Protein AF-A0A1L8CSC0-F1 (afdb_monomer_lite)

Foldseek 3Di:
DDDQPLCPPFDKDDAFPLLVVVLVVLQQDEEIETQGPSPPAWFDDQSHTYFYLFDADLVCCFPPNNDWFSLSVSLLSSQLRSQCSNVVPVTQDDPPRDSPDPDDPDNCCSCCDDSNVSSNVRSVCCVPPVVVSSVVSSVSSVVCVVPDDGPDPGPQDGTNQRSCCVVVVDGDDPDSNVVDDPVRCVVRVVD

Organism: NCBI:txid870242

Radius of gyration: 16.14 Å; chains: 1; bounding box: 43×33×40 Å

Structure (mmCIF, N/CA/C/O backbone):
data_AF-A0A1L8CSC0-F1
#
_entry.id   AF-A0A1L8CSC0-F1
#
loop_
_atom_site.group_PDB
_atom_site.id
_atom_site.type_symbol
_atom_site.label_atom_id
_atom_site.label_alt_id
_atom_site.label_comp_id
_atom_site.label_asym_id
_atom_site.label_entity_id
_atom_site.label_seq_id
_atom_site.pdbx_PDB_ins_code
_atom_site.Cartn_x
_atom_site.Cartn_y
_atom_site.Cartn_z
_atom_site.occupancy
_atom_site.B_iso_or_equiv
_atom_site.auth_seq_id
_atom_site.auth_comp_id
_atom_site.auth_asym_id
_atom_site.auth_atom_id
_atom_site.pdbx_PDB_model_num
ATOM 1 N N . MET A 1 1 ? -16.267 0.098 15.080 1.00 80.19 1 MET A N 1
ATOM 2 C CA . MET A 1 1 ? -15.589 -0.259 13.821 1.00 80.19 1 MET A CA 1
ATOM 3 C C . MET A 1 1 ? -16.346 -1.423 13.233 1.00 80.19 1 MET A C 1
ATOM 5 O O . MET A 1 1 ? -16.471 -2.434 13.917 1.00 80.19 1 MET A O 1
ATOM 9 N N . ASP A 1 2 ? -16.853 -1.267 12.017 1.00 82.38 2 ASP A N 1
ATOM 10 C CA . ASP A 1 2 ? -17.528 -2.355 11.316 1.00 82.38 2 ASP A CA 1
ATOM 11 C C . ASP A 1 2 ? -16.482 -3.246 10.648 1.00 82.38 2 ASP A C 1
ATOM 13 O O . ASP A 1 2 ? -15.589 -2.756 9.954 1.00 82.38 2 ASP A O 1
ATOM 17 N N . ILE A 1 3 ? -16.576 -4.554 10.886 1.00 84.06 3 ILE A N 1
ATOM 18 C CA . ILE A 1 3 ? -15.645 -5.554 10.358 1.00 84.06 3 ILE A CA 1
ATOM 19 C C . ILE A 1 3 ? -16.412 -6.426 9.357 1.00 84.06 3 ILE A C 1
ATOM 21 O O . ILE A 1 3 ? -17.414 -7.035 9.751 1.00 84.06 3 ILE A O 1
ATOM 25 N N . PRO A 1 4 ? -15.967 -6.528 8.090 1.00 82.31 4 PRO A N 1
ATOM 26 C CA . PRO A 1 4 ? -16.569 -7.438 7.118 1.00 82.31 4 PRO A CA 1
ATOM 27 C C . PRO A 1 4 ? -16.578 -8.877 7.633 1.00 82.31 4 PRO A C 1
ATOM 29 O O . PRO A 1 4 ? -15.604 -9.308 8.249 1.00 82.31 4 PRO A O 1
ATOM 32 N N . LYS A 1 5 ? -17.614 -9.665 7.312 1.00 83.31 5 LYS A N 1
ATOM 33 C CA . LYS A 1 5 ? -17.660 -11.086 7.710 1.00 83.31 5 LYS A CA 1
ATOM 34 C C . LYS A 1 5 ? -16.431 -11.872 7.258 1.00 83.31 5 LYS A C 1
ATOM 36 O O . LYS A 1 5 ? -15.907 -12.665 8.030 1.00 83.31 5 LYS A O 1
ATOM 41 N N . ALA A 1 6 ? -15.921 -11.583 6.059 1.00 80.56 6 ALA A N 1
ATOM 42 C CA . ALA A 1 6 ? -14.703 -12.194 5.524 1.00 80.56 6 ALA A CA 1
ATOM 43 C C . ALA A 1 6 ? -13.441 -11.934 6.376 1.00 80.56 6 ALA A C 1
ATOM 45 O O . ALA A 1 6 ? -12.452 -12.639 6.218 1.00 80.56 6 ALA A O 1
ATOM 46 N N . MET A 1 7 ? -13.466 -10.940 7.272 1.00 85.06 7 MET A N 1
ATOM 47 C CA . MET A 1 7 ? -12.357 -10.615 8.172 1.00 85.06 7 MET A CA 1
ATOM 48 C C . MET A 1 7 ? -12.603 -11.006 9.633 1.00 85.06 7 MET A C 1
ATOM 50 O O . MET A 1 7 ? -11.769 -10.729 10.496 1.00 85.06 7 MET A O 1
ATOM 54 N N . GLN A 1 8 ? -13.739 -11.629 9.949 1.00 87.75 8 GLN A N 1
ATOM 55 C CA . GLN A 1 8 ? -14.023 -12.049 11.317 1.00 87.75 8 GLN A CA 1
ATOM 56 C C . GLN A 1 8 ? -13.085 -13.181 11.747 1.00 87.75 8 GLN A C 1
ATOM 58 O O . GLN A 1 8 ? -12.866 -14.145 11.018 1.00 87.75 8 GLN A O 1
ATOM 63 N N . GLY A 1 9 ? -12.532 -13.061 12.957 1.00 87.88 9 GLY A N 1
ATOM 64 C CA . GLY A 1 9 ? -11.609 -14.052 13.514 1.00 87.88 9 GLY A CA 1
ATOM 65 C C . GLY A 1 9 ? -10.211 -14.047 12.888 1.00 87.88 9 GLY A C 1
ATOM 66 O O . GLY A 1 9 ? -9.441 -14.970 13.159 1.00 87.88 9 GLY A O 1
ATOM 67 N N . LEU A 1 10 ? -9.883 -13.048 12.060 1.00 91.19 10 LEU A N 1
ATOM 68 C CA . LEU A 1 10 ? -8.507 -12.791 11.641 1.00 91.19 10 LEU A CA 1
ATOM 69 C C . LEU A 1 10 ? -7.718 -12.123 12.770 1.00 91.19 10 LEU A C 1
ATOM 71 O O . LEU A 1 10 ? -8.279 -11.433 13.626 1.00 91.19 10 LEU A O 1
ATOM 75 N N . ASN A 1 11 ? -6.404 -12.305 12.750 1.00 91.94 11 ASN A N 1
ATOM 76 C CA . ASN A 1 11 ? -5.515 -11.671 13.712 1.00 91.94 11 ASN A CA 1
ATOM 77 C C . ASN A 1 11 ? -5.301 -10.180 13.384 1.00 91.94 11 ASN A C 1
ATOM 79 O O . ASN A 1 11 ? -4.602 -9.809 12.436 1.00 91.94 11 ASN A O 1
ATOM 83 N N . PHE A 1 12 ? -5.935 -9.322 14.184 1.00 93.94 12 PHE A N 1
ATOM 84 C CA . PHE A 1 12 ? -5.849 -7.871 14.063 1.00 93.94 12 PHE A CA 1
ATOM 85 C C . PHE A 1 12 ? -4.785 -7.285 14.975 1.00 93.94 12 PHE A C 1
ATOM 87 O O . PHE A 1 12 ? -4.737 -7.536 16.178 1.00 93.94 12 PHE A O 1
ATOM 94 N N . VAL A 1 13 ? -3.983 -6.414 14.383 1.00 94.38 13 VAL A N 1
ATOM 95 C CA . VAL A 1 13 ? -2.826 -5.789 14.997 1.00 94.38 13 VAL A CA 1
ATOM 96 C C . VAL A 1 13 ? -3.011 -4.283 14.963 1.00 94.38 13 VAL A C 1
ATOM 98 O O . VAL A 1 13 ? -3.482 -3.696 13.983 1.00 94.38 13 VAL A O 1
ATOM 101 N N . LYS A 1 14 ? -2.643 -3.633 16.064 1.00 95.44 14 LYS A N 1
ATOM 102 C CA . LYS A 1 14 ? -2.693 -2.180 16.149 1.00 95.44 14 LYS A CA 1
ATOM 103 C C . LYS A 1 14 ? -1.589 -1.582 15.262 1.00 95.44 14 LYS A C 1
ATOM 105 O O . LYS A 1 14 ? -0.423 -1.897 15.495 1.00 95.44 14 LYS A O 1
ATOM 110 N N . PRO A 1 15 ? -1.919 -0.703 14.300 1.00 96.69 15 PRO A N 1
ATOM 111 C CA . PRO A 1 15 ? -0.907 -0.046 13.484 1.00 96.69 15 PRO A CA 1
ATOM 112 C C . PRO A 1 15 ? -0.133 1.008 14.293 1.00 96.69 15 PRO A C 1
ATOM 114 O O . PRO A 1 15 ? -0.619 1.483 15.332 1.00 96.69 15 PRO A O 1
ATOM 117 N N . PRO A 1 16 ? 1.035 1.451 13.796 1.00 97.75 16 PRO A N 1
ATOM 118 C CA . PRO A 1 16 ? 1.735 2.591 14.367 1.00 97.75 16 PRO A CA 1
ATOM 119 C C . PRO A 1 16 ? 0.870 3.855 14.367 1.00 97.75 16 PRO A C 1
ATOM 121 O O . PRO A 1 16 ? 0.013 4.058 13.499 1.00 97.75 16 PRO A O 1
ATOM 124 N N . ARG A 1 17 ? 1.107 4.744 15.336 1.00 97.56 17 ARG A N 1
ATOM 125 C CA . ARG A 1 17 ? 0.305 5.965 15.503 1.00 97.56 17 ARG A CA 1
ATOM 126 C C . ARG A 1 17 ? 0.351 6.855 14.260 1.00 97.56 17 ARG A C 1
ATOM 128 O O . ARG A 1 17 ? -0.664 7.439 13.899 1.00 97.56 17 ARG A O 1
ATOM 135 N N . GLU A 1 18 ? 1.495 6.926 13.591 1.00 98.25 18 GLU A N 1
ATOM 136 C CA . GLU A 1 18 ? 1.692 7.731 12.387 1.00 98.25 18 GLU A CA 1
ATOM 137 C C . GL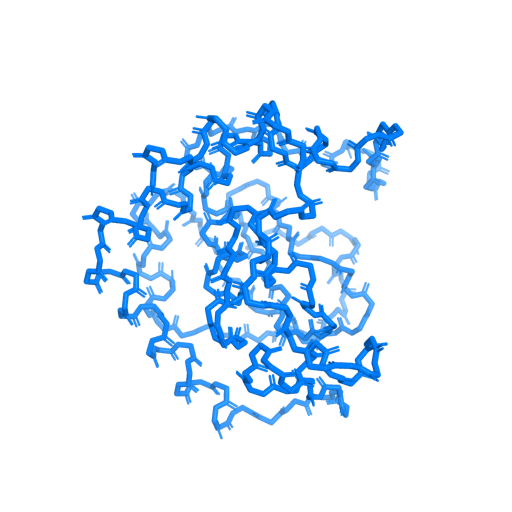U A 1 18 ? 0.738 7.338 11.257 1.00 98.25 18 GLU A C 1
ATOM 139 O O . GLU A 1 18 ? 0.253 8.218 10.549 1.00 98.25 18 GLU A O 1
ATOM 144 N N . PHE A 1 19 ? 0.419 6.048 11.119 1.00 98.56 19 PHE A N 1
ATOM 145 C CA . PHE A 1 19 ? -0.543 5.561 10.129 1.00 98.56 19 PHE A CA 1
ATOM 146 C C . PHE A 1 19 ? -1.950 6.052 10.459 1.00 98.56 19 PHE A C 1
ATOM 148 O O . PHE A 1 19 ? -2.644 6.578 9.593 1.00 98.56 19 PHE A O 1
ATOM 155 N N . VAL A 1 20 ? -2.356 5.942 11.727 1.00 98.25 20 VAL A N 1
ATOM 156 C CA . VAL A 1 20 ? -3.671 6.406 12.194 1.00 98.25 20 VAL A CA 1
ATOM 157 C C . VAL A 1 20 ? -3.813 7.917 12.008 1.00 98.25 20 VAL A C 1
ATOM 159 O O . VAL A 1 20 ? -4.809 8.383 11.454 1.00 98.25 20 VAL A O 1
ATOM 162 N N . ASP A 1 21 ? -2.814 8.684 12.444 1.00 98.12 21 ASP A N 1
ATOM 163 C CA . ASP A 1 21 ? -2.822 10.145 12.357 1.00 98.12 21 ASP A CA 1
ATOM 164 C C . ASP A 1 21 ? -2.796 10.609 10.889 1.00 98.12 21 ASP A C 1
ATOM 166 O O . ASP A 1 21 ? -3.507 11.548 10.527 1.00 98.12 21 ASP A O 1
ATOM 170 N N . PHE A 1 22 ? -2.046 9.920 10.016 1.00 98.56 22 PHE A N 1
ATOM 171 C CA . PHE A 1 22 ? -2.069 10.181 8.577 1.00 98.56 22 PHE A CA 1
ATOM 172 C C . PHE A 1 22 ? -3.459 9.920 7.991 1.00 98.56 22 PHE A C 1
ATOM 174 O O . PHE A 1 22 ? -4.014 10.811 7.350 1.00 98.56 22 PHE A O 1
ATOM 181 N N . ALA A 1 23 ? -4.029 8.735 8.225 1.00 98.00 23 ALA A N 1
ATOM 182 C CA . ALA A 1 23 ? -5.274 8.284 7.602 1.00 98.00 23 ALA A CA 1
ATOM 183 C C . ALA A 1 23 ? -6.467 9.187 7.949 1.00 98.00 23 ALA A C 1
ATOM 185 O O . ALA A 1 23 ? -7.278 9.518 7.081 1.00 98.00 23 ALA A O 1
ATOM 186 N N . LYS A 1 24 ? -6.532 9.663 9.199 1.00 97.81 24 LYS A N 1
ATOM 187 C CA . LYS A 1 24 ? -7.586 10.575 9.668 1.00 97.81 24 LYS A CA 1
ATOM 188 C C . LYS A 1 24 ? -7.661 11.875 8.870 1.00 97.81 24 LYS A C 1
ATOM 190 O O . LYS A 1 24 ? -8.756 12.391 8.663 1.00 97.81 24 LYS A O 1
ATOM 195 N N . ARG A 1 25 ? -6.529 12.388 8.365 1.00 97.50 25 ARG A N 1
ATOM 196 C CA . ARG A 1 25 ? -6.504 13.591 7.504 1.00 97.50 25 ARG A CA 1
ATOM 197 C C . ARG A 1 25 ? -7.250 13.393 6.181 1.00 97.50 25 ARG A C 1
ATOM 199 O O . ARG A 1 25 ? -7.637 14.374 5.556 1.00 97.50 25 ARG A O 1
ATOM 206 N N . TYR A 1 26 ? -7.457 12.141 5.775 1.00 97.25 26 TYR A N 1
ATOM 207 C CA . TYR A 1 26 ? -8.099 11.750 4.521 1.00 97.25 26 TYR A CA 1
ATOM 208 C C . TYR A 1 26 ? -9.471 11.092 4.731 1.00 97.25 26 TYR A C 1
ATOM 210 O O . TYR A 1 26 ? -10.015 10.504 3.802 1.00 97.25 26 TYR A O 1
ATOM 218 N N . GLY A 1 27 ? -10.050 11.204 5.932 1.00 95.94 27 GLY A N 1
ATOM 219 C CA . GLY A 1 27 ? -11.405 10.721 6.223 1.00 95.94 27 GLY A CA 1
ATOM 220 C C . GLY A 1 27 ? -11.505 9.234 6.568 1.00 95.94 27 GLY A C 1
ATOM 221 O O . GLY A 1 27 ? -12.611 8.710 6.649 1.00 95.94 27 GLY A O 1
ATOM 222 N N . VAL A 1 28 ? -10.380 8.552 6.793 1.00 96.38 28 VAL A N 1
ATOM 223 C CA . VAL A 1 28 ? -10.375 7.171 7.294 1.00 96.38 28 VAL A CA 1
ATOM 224 C C . VAL A 1 28 ? -10.713 7.178 8.787 1.00 96.38 28 VAL A C 1
ATOM 226 O O . VAL A 1 28 ? -10.097 7.904 9.569 1.00 96.38 28 VAL A O 1
ATOM 229 N N . GLU A 1 29 ? -11.669 6.345 9.189 1.00 95.44 29 GLU A N 1
ATOM 230 C CA . GLU A 1 29 ? -12.137 6.230 10.573 1.00 95.44 29 GLU A CA 1
ATOM 231 C C . GLU A 1 29 ? -11.248 5.305 11.402 1.00 95.44 29 GLU A C 1
ATOM 233 O O . GLU A 1 29 ? -10.817 5.672 12.498 1.00 95.44 29 GLU A O 1
ATOM 238 N N . ASN A 1 30 ? -10.951 4.114 10.874 1.00 95.69 30 ASN A N 1
ATOM 239 C CA . ASN A 1 30 ? -10.121 3.118 11.543 1.00 95.69 30 ASN A CA 1
ATOM 240 C C . ASN A 1 30 ? -9.089 2.529 10.581 1.00 95.69 30 ASN A C 1
ATOM 242 O O . ASN A 1 30 ? -9.376 2.276 9.411 1.00 95.69 30 ASN A O 1
ATOM 246 N N . VAL A 1 31 ? -7.894 2.287 11.116 1.00 97.50 31 VAL A N 1
ATOM 247 C CA . VAL A 1 31 ? -6.798 1.588 10.443 1.00 97.50 31 VAL A CA 1
ATOM 248 C C . VAL A 1 31 ? -6.468 0.366 11.282 1.00 97.50 31 VAL A C 1
ATOM 250 O O . VAL A 1 31 ? -6.242 0.492 12.488 1.00 97.50 31 VAL A O 1
ATOM 253 N N . VAL A 1 32 ? -6.428 -0.800 10.651 1.00 96.12 32 VAL A N 1
ATOM 254 C CA . VAL A 1 32 ? -6.081 -2.065 11.302 1.00 96.12 32 VAL A CA 1
ATOM 255 C C . VAL A 1 32 ? -5.028 -2.769 10.464 1.00 96.12 32 VAL A C 1
ATOM 257 O O . VAL A 1 32 ? -5.165 -2.852 9.247 1.00 96.12 32 VAL A O 1
ATOM 260 N N . PHE A 1 33 ? -3.970 -3.266 11.097 1.00 95.88 33 PHE A N 1
ATOM 261 C CA . PHE A 1 33 ? -3.049 -4.193 10.446 1.00 95.88 33 PHE A CA 1
ATOM 262 C C . PHE A 1 33 ? -3.567 -5.620 10.616 1.00 95.88 33 PHE A C 1
ATOM 264 O O . PHE A 1 33 ? -4.150 -5.954 11.644 1.00 95.88 33 PHE A O 1
ATOM 271 N N . VAL A 1 34 ? -3.385 -6.453 9.598 1.00 93.88 34 VAL A N 1
ATOM 272 C CA . VAL A 1 34 ? -3.857 -7.839 9.578 1.00 93.88 34 VAL A CA 1
ATOM 273 C C . VAL A 1 34 ? -2.668 -8.749 9.299 1.00 93.88 34 VAL A C 1
ATOM 275 O O . VA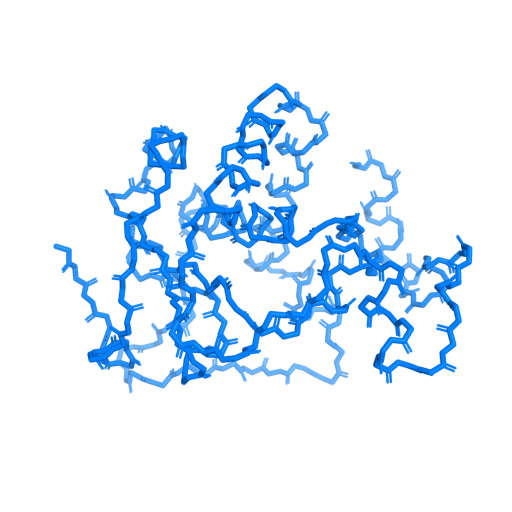L A 1 34 ? -2.099 -8.707 8.205 1.00 93.88 34 VAL A O 1
ATOM 278 N N . ASP A 1 35 ? -2.297 -9.545 10.298 1.00 91.94 35 ASP A N 1
ATOM 279 C CA . ASP A 1 35 ? -1.265 -10.584 10.213 1.00 91.94 35 ASP A CA 1
ATOM 280 C C . ASP A 1 35 ? -1.954 -11.949 10.208 1.00 91.94 35 ASP A C 1
ATOM 282 O O . ASP A 1 35 ? -2.091 -12.602 11.241 1.00 91.94 35 ASP A O 1
ATOM 286 N N . ASP A 1 36 ? -2.485 -12.324 9.046 1.00 89.06 36 ASP A N 1
ATOM 287 C CA . ASP A 1 36 ? -3.196 -13.584 8.858 1.00 89.06 36 ASP A CA 1
ATOM 288 C C . ASP A 1 36 ? -3.099 -14.028 7.395 1.00 89.06 36 ASP A C 1
ATOM 290 O O . ASP A 1 36 ? -3.408 -13.253 6.487 1.00 89.06 36 ASP A O 1
ATOM 294 N N . GLU A 1 37 ? -2.693 -15.272 7.149 1.00 83.75 37 GLU A N 1
ATOM 295 C CA . GLU A 1 37 ? -2.547 -15.818 5.792 1.00 83.75 37 GLU A CA 1
ATOM 296 C C . GLU A 1 37 ? -3.882 -15.928 5.049 1.00 83.75 37 GLU A C 1
ATOM 298 O O . GLU A 1 37 ? -3.917 -15.809 3.824 1.00 83.75 37 GLU A O 1
ATOM 303 N N . ARG A 1 38 ? -4.994 -16.081 5.785 1.00 84.62 38 ARG A N 1
ATOM 304 C CA . ARG A 1 38 ? -6.351 -16.110 5.214 1.00 84.62 38 ARG A CA 1
ATOM 305 C C . ARG A 1 38 ? -6.761 -14.752 4.643 1.00 84.62 38 ARG A C 1
ATOM 307 O O . ARG A 1 38 ? -7.694 -14.673 3.848 1.00 84.62 38 ARG A O 1
ATOM 314 N N . CYS A 1 39 ? -6.085 -13.676 5.046 1.00 84.25 39 CYS A N 1
ATOM 315 C CA . CYS A 1 39 ? -6.251 -12.366 4.440 1.00 84.25 39 CYS A CA 1
ATOM 316 C C . CYS A 1 39 ? -5.460 -12.337 3.132 1.00 84.25 39 CYS A C 1
ATOM 318 O O . CYS A 1 39 ? -4.237 -12.270 3.157 1.00 84.25 39 CYS A O 1
ATOM 320 N N . GLU A 1 40 ? -6.113 -12.380 1.973 1.00 79.75 40 GLU A N 1
ATOM 321 C CA . GLU A 1 40 ? -5.390 -12.393 0.692 1.00 79.75 40 GLU A CA 1
ATOM 322 C C . GLU A 1 40 ? -4.711 -11.047 0.392 1.00 79.75 40 GLU A C 1
ATOM 324 O O . GLU A 1 40 ? -3.561 -11.015 -0.056 1.00 79.75 40 GLU A O 1
ATOM 329 N N . ARG A 1 41 ? -5.380 -9.934 0.715 1.00 85.19 41 ARG A N 1
ATOM 330 C CA . ARG A 1 41 ? -4.961 -8.563 0.383 1.00 85.19 41 ARG A CA 1
ATOM 331 C C . ARG A 1 41 ? -5.491 -7.538 1.381 1.00 85.19 41 ARG A C 1
ATOM 333 O O . ARG A 1 41 ? -6.439 -7.810 2.113 1.00 85.19 41 ARG A O 1
ATOM 340 N N . SER A 1 42 ? -4.898 -6.346 1.361 1.00 90.25 42 SER A N 1
ATOM 341 C CA . SER A 1 42 ? -5.480 -5.178 2.025 1.00 90.25 42 SER A CA 1
ATOM 342 C C . SER A 1 42 ? -6.852 -4.855 1.440 1.00 90.25 42 SER A C 1
ATOM 344 O O . SER A 1 42 ? -7.107 -5.128 0.266 1.00 90.25 42 SER A O 1
ATOM 346 N N . LEU A 1 43 ? -7.733 -4.302 2.266 1.00 88.44 43 LEU A N 1
ATOM 347 C CA . LEU A 1 43 ? -9.068 -3.922 1.835 1.00 88.44 43 LEU A CA 1
ATOM 348 C C . LEU A 1 43 ? -9.608 -2.734 2.613 1.00 88.44 43 LEU A C 1
ATOM 350 O O . LEU A 1 43 ? -9.273 -2.507 3.779 1.00 88.44 43 LEU A O 1
ATOM 354 N N . ARG A 1 44 ? -10.548 -2.046 1.981 1.00 87.75 44 ARG A N 1
ATOM 355 C CA . ARG A 1 44 ? -11.389 -1.028 2.593 1.00 87.75 44 ARG A CA 1
ATOM 356 C C . ARG A 1 44 ? -12.818 -1.536 2.769 1.00 87.75 44 ARG A C 1
ATOM 358 O O . ARG A 1 44 ? -13.401 -2.116 1.853 1.00 87.75 44 ARG A O 1
ATOM 365 N N . PHE A 1 45 ? -13.421 -1.218 3.910 1.00 86.19 45 PHE A N 1
ATOM 366 C CA . PHE A 1 45 ? -14.851 -1.374 4.159 1.00 86.19 45 PHE A CA 1
ATOM 367 C C . PHE A 1 45 ? -15.422 -0.103 4.787 1.00 86.19 45 PHE A C 1
ATOM 369 O O . PHE A 1 45 ? -15.028 0.292 5.888 1.00 86.19 45 PHE A O 1
ATOM 376 N N . ASN A 1 46 ? -16.346 0.554 4.082 1.00 85.75 46 ASN A N 1
ATOM 377 C CA . ASN A 1 46 ? -16.773 1.922 4.389 1.00 85.75 46 ASN A CA 1
ATOM 378 C C . ASN A 1 46 ? -15.545 2.853 4.491 1.00 85.75 46 ASN A C 1
ATOM 380 O O . ASN A 1 46 ? -14.709 2.867 3.588 1.00 85.75 46 ASN A O 1
ATOM 384 N N . ASN A 1 47 ? -15.405 3.586 5.597 1.00 91.06 47 ASN A N 1
ATOM 385 C CA . ASN A 1 47 ? -14.242 4.430 5.886 1.00 91.06 47 ASN A CA 1
ATOM 386 C C . ASN A 1 47 ? -13.175 3.714 6.734 1.00 91.06 47 ASN A C 1
ATOM 388 O O . ASN A 1 47 ? -12.299 4.363 7.302 1.00 91.06 47 ASN A O 1
ATOM 392 N N . ASN A 1 48 ? -13.246 2.389 6.866 1.00 92.19 48 ASN A N 1
ATOM 393 C CA . ASN A 1 48 ? -12.269 1.586 7.598 1.00 92.19 48 ASN A CA 1
ATOM 394 C C . ASN A 1 48 ? -11.331 0.901 6.609 1.00 92.19 48 ASN A C 1
ATOM 396 O O . ASN A 1 48 ? -11.779 0.415 5.569 1.00 92.19 48 ASN A O 1
ATOM 400 N N . ILE A 1 49 ? -10.045 0.834 6.941 1.00 94.50 49 ILE A N 1
ATOM 401 C CA . ILE A 1 49 ? -9.042 0.150 6.123 1.00 94.50 49 ILE A CA 1
ATOM 402 C C . ILE A 1 49 ? -8.331 -0.928 6.935 1.00 94.50 49 ILE A C 1
ATOM 404 O O . ILE A 1 49 ? -7.992 -0.741 8.107 1.00 94.50 49 ILE A O 1
ATOM 408 N N . PHE A 1 50 ? -8.086 -2.053 6.279 1.00 94.62 50 PHE A N 1
ATOM 409 C CA . PHE A 1 50 ? -7.447 -3.234 6.830 1.00 94.62 50 PHE A CA 1
ATOM 410 C C . PHE A 1 50 ? -6.241 -3.561 5.957 1.00 94.62 50 PHE A C 1
ATOM 412 O O . PHE A 1 50 ? -6.386 -3.860 4.773 1.00 94.62 50 PHE A O 1
ATOM 419 N N . ILE A 1 51 ? -5.042 -3.454 6.518 1.00 95.44 51 ILE A N 1
ATOM 420 C CA . ILE A 1 51 ? -3.790 -3.540 5.770 1.00 95.44 51 ILE A CA 1
ATOM 421 C C . ILE A 1 51 ? -3.120 -4.871 6.066 1.00 95.44 51 ILE A C 1
ATOM 423 O O . ILE A 1 51 ? -2.744 -5.137 7.206 1.00 95.44 51 ILE A O 1
ATOM 427 N N . LYS A 1 52 ? -2.944 -5.701 5.038 1.00 91.81 52 LYS A N 1
ATOM 428 C CA . LYS A 1 52 ? -2.211 -6.961 5.167 1.00 91.81 52 LYS A CA 1
ATOM 429 C C . LYS A 1 52 ? -0.720 -6.682 5.361 1.00 91.81 52 LYS A C 1
ATOM 431 O O . LYS A 1 52 ? -0.097 -6.059 4.493 1.00 91.81 52 LYS A O 1
ATOM 436 N N . ILE A 1 53 ? -0.158 -7.200 6.452 1.00 91.75 53 ILE A N 1
ATOM 437 C CA . ILE A 1 53 ? 1.256 -7.017 6.826 1.00 91.75 53 ILE A CA 1
ATOM 438 C C . ILE A 1 53 ? 2.112 -8.278 6.668 1.00 91.75 53 ILE A C 1
ATOM 440 O O . ILE A 1 53 ? 3.222 -8.335 7.178 1.00 91.75 53 ILE A O 1
ATOM 444 N N . THR A 1 54 ? 1.620 -9.269 5.926 1.00 87.38 54 THR A N 1
ATOM 445 C CA . THR A 1 54 ? 2.335 -10.513 5.602 1.00 87.38 54 THR A CA 1
ATOM 446 C C . THR A 1 54 ? 2.197 -10.886 4.124 1.00 87.38 54 THR A C 1
ATOM 448 O O . THR A 1 54 ? 1.523 -10.194 3.346 1.00 87.38 54 THR A O 1
ATOM 451 N N . GLY A 1 55 ? 2.835 -11.991 3.726 1.00 80.31 55 GLY A N 1
ATOM 452 C CA . GLY A 1 55 ? 2.736 -12.580 2.389 1.00 80.31 55 GLY A CA 1
ATOM 453 C C . GLY A 1 55 ? 3.740 -12.029 1.374 1.00 80.31 55 GLY A C 1
ATOM 454 O O . GLY A 1 55 ? 4.434 -11.047 1.628 1.00 80.31 55 GLY A O 1
ATOM 455 N N . HIS A 1 56 ? 3.829 -12.704 0.227 1.00 77.44 56 HIS A N 1
ATOM 456 C CA . HIS A 1 56 ? 4.733 -12.338 -0.865 1.00 77.44 56 HIS A CA 1
ATOM 457 C C . HIS A 1 56 ? 4.429 -10.940 -1.411 1.00 77.44 56 HIS A C 1
ATOM 459 O O . HIS A 1 56 ? 3.286 -10.463 -1.363 1.00 77.44 56 HIS A O 1
ATOM 465 N N . TRP A 1 57 ? 5.464 -10.268 -1.911 1.00 86.31 57 TRP A N 1
ATOM 466 C CA . TRP A 1 57 ? 5.344 -8.882 -2.365 1.00 86.31 57 TRP A CA 1
ATOM 467 C C . TRP A 1 57 ? 6.174 -8.539 -3.604 1.00 86.31 57 TRP A C 1
ATOM 469 O O . TRP A 1 57 ? 6.297 -7.366 -3.949 1.00 86.31 57 TRP A O 1
ATOM 479 N N . ASP A 1 58 ? 6.672 -9.537 -4.322 1.00 84.25 58 ASP A N 1
ATOM 480 C CA . ASP A 1 58 ? 7.408 -9.386 -5.581 1.00 84.25 58 ASP A CA 1
ATOM 481 C C . ASP A 1 58 ? 6.722 -8.480 -6.609 1.00 84.25 58 ASP A C 1
ATOM 483 O O . ASP A 1 58 ? 7.376 -7.649 -7.239 1.00 84.25 58 ASP A O 1
ATOM 487 N N . VAL A 1 59 ? 5.396 -8.553 -6.726 1.00 83.69 59 VAL A N 1
ATOM 488 C CA . VAL A 1 59 ? 4.629 -7.694 -7.646 1.00 83.69 59 VAL A CA 1
ATOM 489 C C . VAL A 1 59 ? 4.769 -6.195 -7.343 1.00 83.69 59 VAL A C 1
ATOM 491 O O . VAL A 1 59 ? 4.646 -5.368 -8.243 1.00 83.69 59 VAL A O 1
ATOM 494 N N . TYR A 1 60 ? 5.083 -5.823 -6.097 1.00 90.06 60 TYR A N 1
ATOM 495 C CA . TYR A 1 60 ? 5.301 -4.430 -5.693 1.00 90.06 60 TYR A CA 1
ATOM 496 C C . TYR A 1 60 ? 6.698 -3.922 -6.072 1.00 90.06 60 TYR A C 1
ATOM 498 O O . TYR A 1 60 ? 6.938 -2.714 -6.039 1.00 90.06 60 TYR A O 1
ATOM 506 N N . ILE A 1 61 ? 7.621 -4.813 -6.442 1.00 90.75 61 ILE A N 1
ATOM 507 C CA . ILE A 1 61 ? 8.965 -4.451 -6.910 1.00 90.75 61 ILE A CA 1
ATOM 508 C C . ILE A 1 61 ? 8.899 -3.873 -8.328 1.00 90.75 61 ILE A C 1
ATOM 510 O O . ILE A 1 61 ? 9.726 -3.038 -8.696 1.00 90.75 61 ILE A O 1
ATOM 514 N N . LEU A 1 62 ? 7.905 -4.284 -9.117 1.00 88.38 62 LEU A N 1
ATOM 515 C CA . LEU A 1 62 ? 7.743 -3.880 -10.509 1.00 88.38 62 LEU A CA 1
ATOM 516 C C . LEU A 1 62 ? 7.312 -2.414 -10.650 1.00 88.38 62 LEU A C 1
ATOM 518 O O . LEU A 1 62 ? 6.720 -1.807 -9.754 1.00 88.38 62 LEU A O 1
ATOM 522 N N . PHE A 1 63 ? 7.599 -1.832 -11.814 1.00 87.94 63 PHE A N 1
ATOM 523 C CA . PHE A 1 63 ? 7.077 -0.519 -12.186 1.00 87.94 63 PHE A CA 1
ATOM 524 C C . PHE A 1 63 ? 5.537 -0.565 -12.311 1.00 87.94 63 PHE A C 1
ATOM 526 O O . PHE A 1 63 ? 5.007 -1.570 -12.773 1.00 87.94 63 PHE A O 1
ATOM 533 N N . PRO A 1 64 ? 4.787 0.490 -11.926 1.00 90.25 64 PRO A N 1
ATOM 534 C CA . PRO A 1 64 ? 5.221 1.776 -11.365 1.00 90.25 64 PRO A CA 1
ATOM 535 C C . PRO A 1 64 ? 5.438 1.782 -9.844 1.00 90.25 64 PRO A C 1
ATOM 537 O O . PRO A 1 64 ? 5.902 2.790 -9.314 1.00 90.25 64 PRO A O 1
ATOM 540 N N . ILE A 1 65 ? 5.130 0.689 -9.139 1.00 92.31 65 ILE A N 1
ATOM 541 C CA . ILE A 1 65 ? 5.161 0.639 -7.670 1.00 92.31 65 ILE A CA 1
ATOM 542 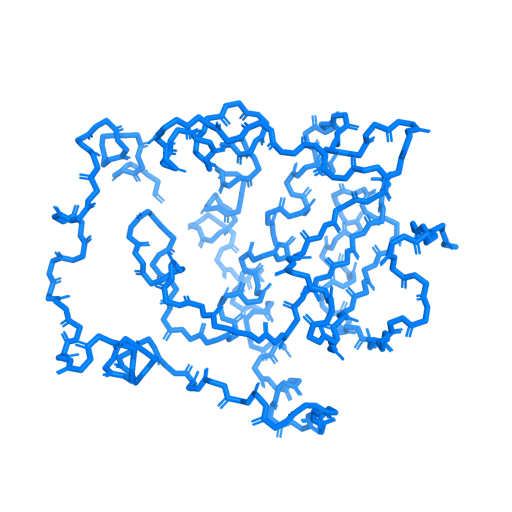C C . ILE A 1 65 ? 6.595 0.757 -7.141 1.00 92.31 65 ILE A C 1
ATOM 544 O O . ILE A 1 65 ? 6.867 1.626 -6.315 1.00 92.31 65 ILE A O 1
ATOM 548 N N . GLN A 1 66 ? 7.525 -0.060 -7.637 1.00 91.94 66 GLN A N 1
ATOM 549 C CA . GLN A 1 66 ? 8.961 0.003 -7.332 1.00 91.94 66 GLN A CA 1
ATOM 550 C C . GLN A 1 66 ? 9.286 0.124 -5.833 1.00 91.94 66 GLN A C 1
ATOM 552 O O . GLN A 1 66 ? 10.092 0.972 -5.424 1.00 91.94 66 GLN A O 1
ATOM 557 N N . ALA A 1 67 ? 8.629 -0.680 -5.001 1.00 93.75 67 ALA A N 1
ATOM 558 C CA . ALA A 1 67 ? 8.960 -0.798 -3.588 1.00 93.75 67 ALA A CA 1
ATOM 559 C C . ALA A 1 67 ? 10.352 -1.428 -3.429 1.00 93.75 67 ALA A C 1
ATOM 561 O O . ALA A 1 67 ? 10.710 -2.368 -4.140 1.00 93.75 67 ALA A O 1
ATOM 562 N N . LYS A 1 68 ? 11.156 -0.889 -2.512 1.00 93.06 68 LYS A N 1
ATOM 563 C CA . LYS A 1 68 ? 12.522 -1.354 -2.232 1.00 93.06 68 LYS A CA 1
ATOM 564 C C . LYS A 1 68 ? 12.617 -2.180 -0.961 1.00 93.06 68 LYS A C 1
ATOM 566 O O . LYS A 1 68 ? 13.513 -3.015 -0.865 1.00 93.06 68 LYS A O 1
ATOM 571 N N . THR A 1 69 ? 11.697 -1.970 -0.028 1.00 93.56 69 THR A N 1
ATOM 572 C CA . THR A 1 69 ? 11.633 -2.696 1.240 1.00 93.56 69 THR A CA 1
ATOM 573 C C . THR A 1 69 ? 10.212 -3.137 1.547 1.00 93.56 69 THR A C 1
ATOM 575 O O . THR A 1 69 ? 9.246 -2.554 1.045 1.00 93.56 69 THR A O 1
ATOM 578 N N . PHE A 1 70 ? 10.070 -4.129 2.422 1.00 92.00 70 PH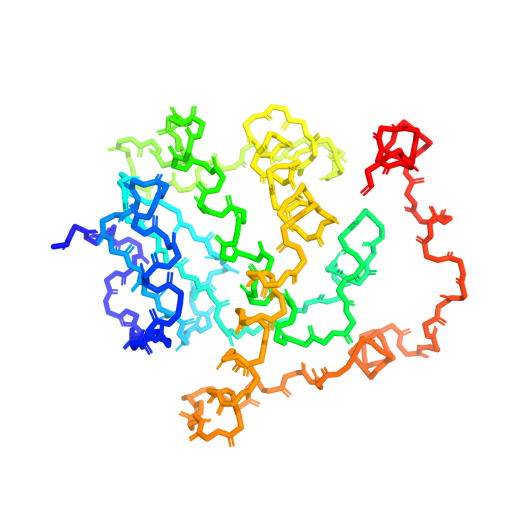E A N 1
ATOM 579 C CA . PHE A 1 70 ? 8.751 -4.584 2.854 1.00 92.00 70 PHE A CA 1
ATOM 580 C C . PHE A 1 70 ? 7.962 -3.487 3.599 1.00 92.00 70 PHE A C 1
ATOM 582 O O . PHE A 1 70 ? 6.753 -3.338 3.413 1.00 92.00 70 PHE A O 1
ATOM 589 N N . SER A 1 71 ? 8.651 -2.613 4.340 1.00 94.44 71 SER A N 1
ATOM 590 C CA . SER A 1 71 ? 8.059 -1.413 4.950 1.00 94.44 71 SER A CA 1
ATOM 591 C C . SER A 1 71 ? 7.458 -0.458 3.913 1.00 94.44 71 SER A C 1
ATOM 593 O O . SER A 1 71 ? 6.379 0.101 4.134 1.00 94.44 71 SER A O 1
ATOM 595 N N . GLU A 1 72 ? 8.116 -0.276 2.759 1.00 96.19 72 GLU A N 1
ATOM 596 C CA . GLU A 1 72 ? 7.537 0.491 1.650 1.00 96.19 72 GLU A CA 1
ATOM 597 C C . GLU A 1 72 ? 6.292 -0.195 1.084 1.00 96.19 72 GLU A C 1
ATOM 599 O O . GLU A 1 72 ? 5.313 0.489 0.800 1.00 96.19 72 GLU A O 1
ATOM 604 N N . VAL A 1 73 ? 6.281 -1.526 0.965 1.00 95.06 73 VAL A N 1
ATOM 605 C CA . VAL A 1 73 ? 5.102 -2.272 0.495 1.00 95.06 73 VAL A CA 1
ATOM 606 C C . VAL A 1 73 ? 3.901 -2.039 1.396 1.00 95.06 73 VAL A C 1
ATOM 608 O O . VAL A 1 73 ? 2.836 -1.670 0.904 1.00 95.06 73 VAL A O 1
ATOM 611 N N . ILE A 1 74 ? 4.057 -2.226 2.708 1.00 95.50 74 ILE A N 1
ATOM 612 C CA . ILE A 1 74 ? 2.968 -2.015 3.670 1.00 95.50 74 ILE A CA 1
ATOM 613 C C . ILE A 1 74 ? 2.497 -0.560 3.621 1.00 95.50 74 ILE A C 1
ATOM 615 O O . ILE A 1 74 ? 1.293 -0.297 3.599 1.00 95.50 74 ILE A O 1
ATOM 619 N N . THR A 1 75 ? 3.431 0.389 3.523 1.00 97.69 75 THR A N 1
ATOM 620 C CA . THR A 1 75 ? 3.109 1.815 3.390 1.00 97.69 75 THR A CA 1
ATOM 621 C C . THR A 1 75 ? 2.332 2.106 2.103 1.00 97.69 75 THR A C 1
ATOM 623 O O . THR A 1 75 ? 1.346 2.837 2.135 1.00 97.69 75 THR A O 1
ATOM 626 N N . LEU A 1 76 ? 2.719 1.518 0.972 1.00 97.31 76 LEU A N 1
ATOM 627 C CA . LEU A 1 76 ? 2.043 1.697 -0.314 1.00 97.31 76 LEU A CA 1
ATOM 628 C C . LEU A 1 76 ? 0.662 1.032 -0.334 1.00 97.31 76 LEU A C 1
ATOM 630 O O . LEU A 1 76 ? -0.286 1.657 -0.798 1.00 97.31 76 LEU A O 1
ATOM 634 N N . ARG A 1 77 ? 0.518 -0.171 0.240 1.00 95.88 77 ARG A N 1
ATOM 635 C CA . ARG A 1 77 ? -0.785 -0.820 0.477 1.00 95.88 77 ARG A CA 1
ATOM 636 C C . ARG A 1 77 ? -1.696 0.069 1.321 1.00 95.88 77 ARG A C 1
ATOM 638 O O . ARG A 1 77 ? -2.860 0.249 0.994 1.00 95.88 77 ARG A O 1
ATOM 645 N N . PHE A 1 78 ? -1.163 0.649 2.392 1.00 98.25 78 PHE A N 1
ATOM 646 C CA . PHE A 1 78 ? -1.898 1.591 3.228 1.00 98.25 78 PHE A CA 1
ATOM 647 C C . PHE A 1 78 ? -2.352 2.825 2.443 1.00 98.25 78 PHE A C 1
ATOM 649 O O . PHE A 1 78 ? -3.530 3.172 2.476 1.00 98.25 78 PHE A O 1
ATOM 656 N N . LEU A 1 79 ? -1.446 3.470 1.706 1.00 98.31 79 LEU A N 1
ATOM 657 C CA . LEU A 1 79 ? -1.772 4.661 0.924 1.00 98.31 79 LEU A CA 1
ATOM 658 C C . LEU A 1 79 ? -2.771 4.373 -0.200 1.00 98.31 79 LEU A C 1
ATOM 660 O O . LEU A 1 79 ? -3.596 5.234 -0.492 1.00 98.31 79 LEU A O 1
ATOM 664 N N . HIS A 1 80 ? -2.723 3.179 -0.792 1.00 96.75 80 HIS A N 1
ATOM 665 C CA . HIS A 1 80 ? -3.712 2.707 -1.757 1.00 96.75 80 HIS A CA 1
ATOM 666 C C . HIS A 1 80 ? -5.124 2.701 -1.149 1.00 96.75 80 HIS A C 1
ATOM 668 O O . HIS A 1 80 ? -6.019 3.377 -1.656 1.00 96.75 80 HIS A O 1
ATOM 674 N N . GLU A 1 81 ? -5.310 2.057 0.008 1.00 96.31 81 GLU A N 1
ATOM 675 C CA . GLU A 1 81 ? -6.618 2.018 0.680 1.00 96.31 81 GLU A CA 1
ATOM 676 C C . GLU A 1 81 ? -7.089 3.405 1.149 1.00 96.31 81 GLU A C 1
ATOM 678 O O . GLU A 1 81 ? -8.274 3.735 1.052 1.00 96.31 81 GLU A O 1
ATOM 683 N N . VAL A 1 82 ? -6.163 4.260 1.602 1.00 97.69 82 VAL A N 1
ATOM 684 C CA . VAL A 1 82 ? -6.467 5.671 1.897 1.00 97.69 82 VAL A CA 1
ATOM 685 C C . VAL A 1 82 ? -6.934 6.400 0.634 1.00 97.69 82 VAL A C 1
ATOM 687 O O . VAL A 1 82 ? -7.882 7.182 0.702 1.00 97.69 82 VAL A O 1
ATOM 690 N N . GLY A 1 83 ? -6.322 6.122 -0.519 1.00 97.06 83 GLY A N 1
ATOM 691 C CA . GLY A 1 83 ? -6.727 6.655 -1.818 1.00 97.06 83 GLY A CA 1
ATOM 692 C C . GLY A 1 83 ? -8.182 6.327 -2.152 1.00 97.06 83 GLY A C 1
ATOM 693 O O . GLY A 1 83 ? -8.935 7.226 -2.526 1.00 97.06 83 GLY A O 1
ATOM 694 N N . HIS A 1 84 ? -8.623 5.087 -1.917 1.00 94.69 84 HIS A N 1
ATOM 695 C CA . HIS A 1 84 ? -10.031 4.715 -2.101 1.00 94.69 84 HIS A CA 1
ATOM 696 C C . HIS A 1 84 ? -10.993 5.503 -1.203 1.00 94.69 84 HIS A C 1
ATOM 698 O O . HIS A 1 84 ? -12.093 5.853 -1.640 1.00 94.69 84 HIS A O 1
ATOM 704 N N . VAL A 1 85 ? -10.616 5.782 0.050 1.00 94.75 85 VAL A N 1
ATOM 705 C CA . VAL A 1 85 ? -11.427 6.625 0.949 1.00 94.75 85 VAL A CA 1
ATOM 706 C C . VAL A 1 85 ? -11.441 8.074 0.460 1.00 94.75 85 VAL A C 1
ATOM 708 O O . VAL A 1 85 ? -12.514 8.656 0.308 1.00 94.75 85 VAL A O 1
ATOM 711 N N . TYR A 1 86 ? -10.271 8.635 0.144 1.00 96.12 86 TYR A N 1
ATOM 712 C CA . TYR A 1 86 ? -10.115 10.019 -0.308 1.00 96.12 86 TYR A CA 1
ATOM 713 C C . TYR A 1 86 ? -10.947 10.326 -1.562 1.00 96.12 86 TYR A C 1
ATOM 715 O O . TYR A 1 86 ? -11.639 11.345 -1.615 1.00 96.12 86 TYR A O 1
ATOM 723 N N . HIS A 1 87 ? -10.936 9.418 -2.539 1.00 94.94 87 HIS A N 1
ATOM 724 C CA . HIS A 1 87 ? -11.706 9.542 -3.778 1.00 94.94 87 HIS A CA 1
ATOM 725 C C . HIS A 1 87 ? -13.177 9.112 -3.647 1.00 94.94 87 HIS A C 1
ATOM 727 O O . HIS A 1 87 ? -13.943 9.235 -4.601 1.00 94.94 87 HIS A O 1
ATOM 733 N N . LYS A 1 88 ? -13.613 8.652 -2.464 1.00 91.44 88 LYS A N 1
ATOM 734 C CA . LYS A 1 88 ? -14.980 8.166 -2.206 1.00 91.44 88 LYS A CA 1
ATOM 735 C C . LYS A 1 88 ? -15.414 7.057 -3.173 1.00 91.44 88 LYS A C 1
ATOM 737 O O . LYS A 1 88 ? -16.581 6.992 -3.564 1.00 91.44 88 LYS A O 1
ATOM 742 N N . HIS A 1 89 ? -14.488 6.168 -3.532 1.00 89.44 89 HIS A N 1
ATOM 743 C CA . HIS A 1 89 ? -14.799 4.992 -4.343 1.00 89.44 89 HIS A CA 1
ATOM 744 C C . HIS A 1 89 ? -15.883 4.157 -3.653 1.00 89.44 89 HIS A C 1
ATOM 746 O O . HIS A 1 89 ? -15.971 4.130 -2.421 1.00 89.44 89 HIS A O 1
ATOM 752 N N . ARG A 1 90 ? -16.742 3.478 -4.417 1.00 70.62 90 ARG A N 1
ATOM 753 C CA . ARG A 1 90 ? -17.862 2.712 -3.829 1.00 70.62 90 ARG A CA 1
ATOM 754 C C . ARG A 1 90 ? -17.408 1.416 -3.150 1.00 70.62 90 ARG A C 1
ATOM 756 O O . ARG A 1 90 ? -18.116 0.903 -2.295 1.00 70.62 90 ARG A O 1
ATOM 763 N N . GLY A 1 91 ? -16.158 1.010 -3.378 1.00 62.22 91 GLY A N 1
ATOM 764 C CA . GLY A 1 91 ? -15.550 -0.168 -2.765 1.00 62.22 91 GLY A CA 1
ATOM 765 C C . GLY A 1 91 ? -15.910 -1.440 -3.516 1.00 62.22 91 GLY A C 1
ATOM 766 O O . GLY A 1 91 ? -16.899 -1.494 -4.238 1.00 62.22 91 GLY A O 1
ATOM 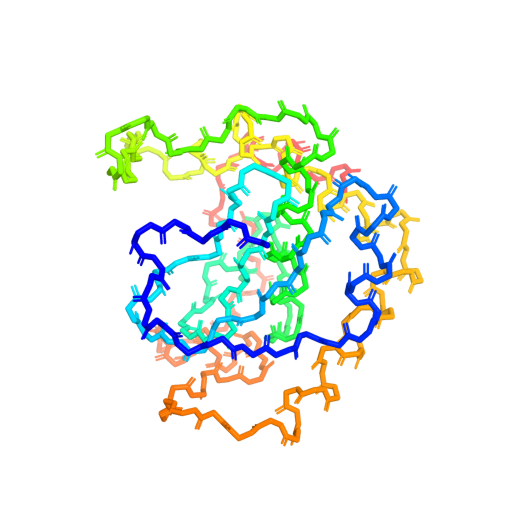767 N N . SER A 1 92 ? -15.077 -2.459 -3.345 1.00 54.66 92 SER A N 1
ATOM 768 C CA . SER A 1 92 ? -15.102 -3.690 -4.147 1.00 54.66 92 SER A CA 1
ATOM 769 C C . SER A 1 92 ? -15.944 -4.813 -3.517 1.00 54.66 92 SER A C 1
ATOM 771 O O . SER A 1 92 ? -15.968 -5.935 -4.020 1.00 54.66 92 SER A O 1
ATOM 773 N N . LEU A 1 93 ? -16.611 -4.536 -2.391 1.00 54.31 93 LEU A N 1
ATOM 774 C CA . LEU A 1 93 ? -17.495 -5.468 -1.695 1.00 54.31 93 LEU A CA 1
ATOM 775 C C . LEU A 1 93 ? -18.944 -5.138 -2.064 1.00 54.31 93 LEU A C 1
ATOM 777 O O . LEU A 1 93 ? -19.493 -4.153 -1.582 1.00 54.31 93 LEU A O 1
ATOM 781 N N . ASN A 1 94 ? -19.562 -5.962 -2.912 1.00 44.12 94 ASN A N 1
ATOM 782 C CA . ASN A 1 94 ? -21.013 -5.920 -3.084 1.00 44.12 94 ASN A CA 1
ATOM 783 C C . ASN A 1 94 ? -21.699 -6.414 -1.799 1.00 44.12 94 ASN A C 1
ATOM 785 O O . ASN A 1 94 ? -21.145 -7.254 -1.085 1.00 44.12 94 ASN A O 1
ATOM 789 N N . ASP A 1 95 ? -22.944 -5.983 -1.580 1.00 40.66 95 ASP A N 1
ATOM 790 C CA . ASP A 1 95 ? -23.837 -6.324 -0.450 1.00 40.66 95 ASP A CA 1
ATOM 791 C C . ASP A 1 95 ? -24.063 -7.841 -0.203 1.00 40.66 95 ASP A C 1
ATOM 793 O O . ASP A 1 95 ? -24.808 -8.237 0.688 1.00 40.66 95 ASP A O 1
ATOM 797 N N . THR A 1 96 ? -23.417 -8.714 -0.982 1.00 42.75 96 THR A N 1
ATOM 798 C CA . THR A 1 96 ? -23.470 -10.185 -0.909 1.00 42.75 96 THR A CA 1
ATOM 799 C C . THR A 1 96 ? -22.187 -10.838 -0.372 1.00 42.75 96 THR A C 1
ATOM 801 O O . THR A 1 96 ? -22.032 -12.052 -0.476 1.00 42.75 96 THR A O 1
ATOM 804 N N . GLU A 1 97 ? -21.269 -10.072 0.230 1.00 48.78 97 GLU A N 1
ATOM 805 C CA . GLU A 1 97 ? -20.098 -10.577 0.986 1.00 48.78 97 GLU A CA 1
ATOM 806 C C . GLU A 1 97 ? -19.073 -11.398 0.183 1.00 48.78 97 GLU A C 1
ATOM 808 O O . GLU A 1 97 ? -18.148 -11.971 0.758 1.00 48.78 97 GLU A O 1
ATOM 813 N N . LYS A 1 98 ? -19.181 -11.426 -1.148 1.00 44.00 98 LYS A N 1
ATOM 814 C CA . LYS A 1 98 ? -18.140 -11.970 -2.025 1.00 44.00 98 LYS A CA 1
ATOM 815 C C . LYS A 1 98 ? -17.313 -10.829 -2.602 1.00 44.00 98 LYS A C 1
ATOM 817 O O . LYS A 1 98 ? -17.859 -9.906 -3.207 1.00 44.00 98 LYS A O 1
ATOM 822 N N . LEU A 1 99 ? -15.992 -10.921 -2.442 1.00 48.16 99 LEU A N 1
ATOM 823 C CA . LEU A 1 99 ? -15.012 -10.129 -3.188 1.00 48.16 99 LEU A CA 1
ATOM 824 C C . LEU A 1 99 ? -15.107 -10.537 -4.668 1.00 48.16 99 LEU A C 1
ATOM 826 O O . LEU A 1 99 ? -14.325 -11.354 -5.143 1.00 48.16 99 LEU A O 1
ATOM 830 N N . ASN A 1 100 ? -16.100 -10.028 -5.396 1.00 41.03 100 ASN A N 1
ATOM 831 C CA . ASN A 1 100 ? -16.189 -10.236 -6.838 1.00 41.03 100 ASN A CA 1
ATOM 832 C C . ASN A 1 100 ? -15.191 -9.302 -7.515 1.00 41.03 100 ASN A C 1
ATOM 834 O O . ASN A 1 100 ? -15.505 -8.163 -7.848 1.00 41.03 100 ASN A O 1
ATOM 838 N N . ILE A 1 101 ? -13.974 -9.796 -7.707 1.00 52.78 101 ILE A N 1
ATOM 839 C CA . ILE A 1 101 ? -13.012 -9.166 -8.600 1.00 52.78 101 ILE A CA 1
ATOM 840 C C . ILE A 1 101 ? -13.266 -9.771 -9.973 1.00 52.78 101 ILE A C 1
ATOM 842 O O . ILE A 1 101 ? -12.946 -10.933 -10.225 1.00 52.78 101 ILE A O 1
ATOM 846 N N . THR A 1 102 ? -13.877 -9.009 -10.868 1.00 48.56 102 THR A N 1
ATOM 847 C CA . THR A 1 102 ? -13.794 -9.324 -12.292 1.00 48.56 102 THR A CA 1
ATOM 848 C C . THR A 1 102 ? -12.390 -8.975 -12.749 1.00 48.56 102 THR A C 1
ATOM 850 O O . THR A 1 102 ? -12.117 -7.821 -13.065 1.00 48.56 102 THR A O 1
ATOM 853 N N . TYR A 1 103 ? -11.504 -9.966 -12.739 1.00 50.94 103 TYR A N 1
ATOM 854 C CA . TYR A 1 103 ? -10.212 -9.843 -13.393 1.00 50.94 103 TYR A CA 1
ATOM 855 C C . TYR A 1 103 ? -10.432 -9.792 -14.903 1.00 50.94 103 TYR A C 1
ATOM 857 O O . TYR A 1 103 ? -11.103 -10.662 -15.472 1.00 50.94 103 TYR A O 1
ATOM 865 N N . THR A 1 104 ? -9.892 -8.772 -15.560 1.00 59.84 104 THR A N 1
ATOM 866 C CA . THR A 1 104 ? -9.710 -8.830 -17.007 1.00 59.84 104 THR A CA 1
ATOM 867 C C . THR A 1 104 ? -8.527 -9.749 -17.321 1.00 59.84 104 THR A C 1
ATOM 869 O O . THR A 1 104 ? -7.780 -10.180 -16.444 1.00 59.84 104 THR A O 1
ATOM 872 N N . SER A 1 105 ? -8.324 -10.079 -18.596 1.00 67.12 105 SER A N 1
ATOM 873 C CA . SER A 1 105 ? -7.127 -10.818 -19.013 1.00 67.12 105 SER A CA 1
ATOM 874 C C . SER A 1 105 ? -5.827 -10.011 -18.845 1.00 67.12 105 SER A C 1
ATOM 876 O O . SER A 1 105 ? -4.752 -10.570 -19.041 1.00 67.12 105 SER A O 1
ATOM 878 N N . ASP A 1 106 ? -5.909 -8.704 -18.553 1.00 76.75 106 ASP A N 1
ATOM 879 C CA . ASP A 1 106 ? -4.763 -7.803 -18.418 1.00 76.75 106 ASP A CA 1
ATOM 880 C C . ASP A 1 106 ? -4.640 -7.292 -16.964 1.00 76.75 106 ASP A C 1
ATOM 882 O O . ASP A 1 106 ? -5.276 -6.295 -16.602 1.00 76.75 106 ASP A O 1
ATOM 886 N N . PRO A 1 107 ? -3.785 -7.916 -16.129 1.00 77.62 107 PRO A N 1
ATOM 887 C CA . PRO A 1 107 ? -3.651 -7.555 -14.715 1.00 77.62 107 PRO A CA 1
ATOM 888 C C . PRO A 1 107 ? -3.168 -6.110 -14.504 1.00 77.62 107 PRO A C 1
ATOM 890 O O . PRO A 1 107 ? -3.435 -5.503 -13.462 1.00 77.62 107 PRO A O 1
ATOM 893 N N . TRP A 1 108 ? -2.491 -5.517 -15.496 1.00 83.94 108 TRP A N 1
ATOM 894 C CA . TRP A 1 108 ? -2.067 -4.119 -15.434 1.00 83.94 108 TRP A CA 1
ATOM 895 C C . TRP A 1 108 ? -3.243 -3.162 -15.564 1.00 83.94 108 TRP A C 1
ATOM 897 O O . TRP A 1 108 ? -3.264 -2.119 -14.907 1.00 83.94 108 TRP A O 1
ATOM 907 N N . ARG A 1 109 ? -4.229 -3.495 -16.403 1.00 84.94 109 ARG A N 1
ATOM 908 C CA . ARG A 1 109 ? -5.436 -2.675 -16.531 1.00 84.94 109 ARG A CA 1
ATOM 909 C C . ARG A 1 109 ? -6.274 -2.747 -15.270 1.00 84.94 109 ARG A C 1
ATOM 911 O O . ARG A 1 109 ? -6.692 -1.693 -14.800 1.00 84.94 109 ARG A O 1
ATOM 918 N N . ASP A 1 110 ? -6.437 -3.934 -14.700 1.00 81.31 110 ASP A N 1
ATOM 919 C CA . ASP A 1 110 ? -7.191 -4.112 -13.456 1.00 81.31 110 ASP A CA 1
ATOM 920 C C . ASP A 1 110 ? -6.595 -3.291 -12.311 1.00 81.31 110 ASP A C 1
ATOM 922 O O . ASP A 1 110 ? -7.323 -2.651 -11.563 1.00 81.31 110 ASP A O 1
ATOM 926 N N . THR A 1 111 ? -5.264 -3.253 -12.219 1.00 86.25 111 THR A N 1
ATOM 927 C CA . THR A 1 111 ? -4.565 -2.552 -11.135 1.00 86.25 111 THR A CA 1
ATOM 928 C C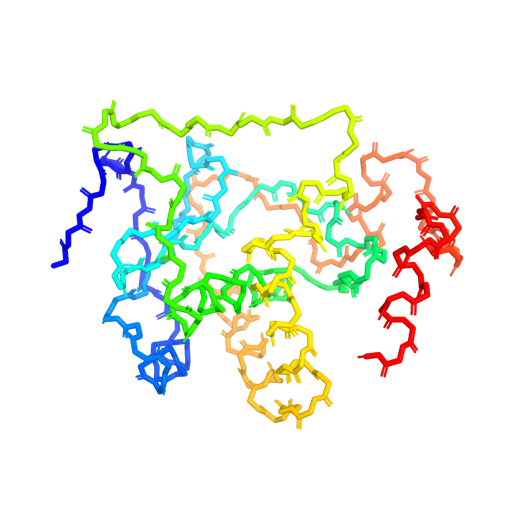 . THR A 1 111 ? -4.499 -1.038 -11.355 1.00 86.25 111 THR A C 1
ATOM 930 O O . THR A 1 111 ? -4.621 -0.264 -10.413 1.00 86.25 111 THR A O 1
ATOM 933 N N . PHE A 1 112 ? -4.272 -0.578 -12.590 1.00 89.94 112 PHE A N 1
ATOM 934 C CA . PHE A 1 112 ? -3.905 0.822 -12.850 1.00 89.94 112 PHE A CA 1
ATOM 935 C C . PHE A 1 112 ? -4.940 1.620 -13.648 1.00 89.94 112 PHE A C 1
ATOM 937 O O . PHE A 1 112 ? -4.627 2.708 -14.152 1.00 89.94 112 PHE A O 1
ATOM 944 N N . THR A 1 113 ? -6.178 1.137 -13.759 1.00 87.56 113 THR A N 1
ATOM 945 C CA . THR A 1 113 ? -7.301 1.877 -14.363 1.00 87.56 113 THR A CA 1
ATOM 946 C C . THR A 1 113 ? -8.516 1.923 -13.433 1.00 87.56 113 THR A C 1
ATOM 948 O O . THR A 1 113 ? -8.539 1.241 -12.414 1.00 87.56 113 THR A O 1
ATOM 951 N N . GLY A 1 114 ? -9.493 2.784 -13.741 1.00 88.81 114 GLY A N 1
ATOM 952 C CA . GLY A 1 114 ? -10.671 2.995 -12.889 1.00 88.81 114 GLY A CA 1
ATOM 953 C C . GLY A 1 114 ? -10.317 3.419 -11.458 1.00 88.81 114 GLY A C 1
ATOM 954 O O . GLY A 1 114 ? -9.285 4.057 -11.236 1.00 88.81 114 GLY A O 1
ATOM 955 N N . ASP A 1 115 ? -11.165 3.022 -10.508 1.00 90.25 115 ASP A N 1
ATOM 956 C CA . ASP A 1 115 ? -11.025 3.311 -9.076 1.00 90.25 115 ASP A CA 1
ATOM 957 C C . ASP A 1 115 ? -9.672 2.832 -8.502 1.00 90.25 115 ASP A C 1
ATOM 959 O O . ASP A 1 115 ? -9.030 3.558 -7.743 1.00 90.25 115 ASP A O 1
ATOM 963 N N . GLU A 1 116 ? -9.192 1.645 -8.890 1.00 90.44 116 GLU A N 1
ATOM 964 C CA . GLU A 1 116 ? -7.882 1.115 -8.459 1.00 90.44 116 GLU A CA 1
ATOM 965 C C . GLU A 1 116 ? -6.740 2.007 -8.976 1.00 90.44 116 GLU A C 1
ATOM 967 O O . GLU A 1 116 ? -5.845 2.421 -8.236 1.00 90.44 116 GLU A O 1
ATOM 972 N N . GLY A 1 117 ? -6.809 2.410 -10.248 1.00 91.81 117 GLY A N 1
ATOM 973 C CA . GLY A 1 117 ? -5.828 3.311 -10.845 1.00 91.81 117 GLY A CA 1
ATOM 974 C C . GLY A 1 117 ? -5.778 4.691 -10.188 1.00 91.81 117 GLY A C 1
ATOM 975 O O . GLY A 1 117 ? -4.688 5.258 -10.056 1.00 91.81 117 GLY A O 1
ATOM 976 N N . GLU A 1 118 ? -6.927 5.237 -9.784 1.00 93.69 118 GLU A N 1
ATOM 977 C CA . GLU A 1 118 ? -7.018 6.495 -9.033 1.00 93.69 118 GLU A CA 1
ATOM 978 C C . GLU A 1 118 ? -6.418 6.360 -7.626 1.00 93.69 118 GLU A C 1
ATOM 980 O O . GLU A 1 118 ? -5.617 7.205 -7.213 1.00 93.69 118 GLU A O 1
ATOM 985 N N . ALA A 1 119 ? -6.715 5.265 -6.924 1.00 95.19 119 ALA A N 1
ATOM 986 C CA . ALA A 1 119 ? -6.159 4.975 -5.606 1.00 95.19 119 ALA A CA 1
ATOM 987 C C . ALA A 1 119 ? -4.627 4.794 -5.643 1.00 95.19 119 ALA A C 1
ATOM 989 O O . ALA A 1 119 ? -3.902 5.375 -4.828 1.00 95.19 119 ALA A O 1
ATOM 990 N N . TRP A 1 120 ? -4.096 4.077 -6.637 1.00 95.38 120 TRP A N 1
ATOM 991 C CA . TRP A 1 120 ? -2.648 3.949 -6.836 1.00 95.38 120 TRP A CA 1
ATOM 992 C C . TRP A 1 120 ? -1.985 5.275 -7.193 1.00 95.38 120 TRP A C 1
ATOM 994 O O . TRP A 1 120 ? -0.915 5.611 -6.682 1.00 95.38 120 TRP A O 1
ATOM 1004 N N . PHE A 1 121 ? -2.632 6.068 -8.045 1.00 95.31 121 PHE A N 1
ATOM 1005 C CA . PHE A 1 121 ? -2.142 7.393 -8.403 1.00 95.31 121 PHE A CA 1
ATOM 1006 C C . PHE A 1 121 ? -2.064 8.325 -7.185 1.00 95.31 121 PHE A C 1
ATOM 1008 O O . PHE A 1 121 ? -1.093 9.076 -7.054 1.00 95.31 121 PHE A O 1
ATOM 1015 N N . PHE A 1 122 ? -3.028 8.244 -6.262 1.00 96.81 122 PHE A N 1
ATOM 1016 C CA . PHE A 1 122 ? -2.955 8.921 -4.968 1.00 96.81 122 PHE A CA 1
ATOM 1017 C C . PHE A 1 122 ? -1.715 8.484 -4.171 1.00 96.81 122 PHE A C 1
ATOM 1019 O O . PHE A 1 122 ? -0.930 9.339 -3.748 1.00 96.81 122 PHE A O 1
ATOM 1026 N N . ALA A 1 123 ? -1.480 7.176 -4.024 1.00 97.44 123 ALA A N 1
ATOM 1027 C CA . ALA A 1 123 ? -0.325 6.658 -3.290 1.00 97.44 123 ALA A CA 1
ATOM 1028 C C . ALA A 1 123 ? 1.012 7.154 -3.873 1.00 97.44 123 ALA A C 1
ATOM 1030 O O . ALA A 1 123 ? 1.884 7.628 -3.136 1.00 97.44 123 ALA A O 1
ATOM 1031 N N . PHE A 1 124 ? 1.158 7.136 -5.201 1.00 96.69 124 PHE A N 1
ATOM 1032 C CA . PHE A 1 124 ? 2.368 7.625 -5.868 1.00 96.69 124 PHE A CA 1
ATOM 1033 C C . PHE A 1 124 ? 2.546 9.137 -5.737 1.00 96.69 124 PHE A C 1
ATOM 1035 O O . PHE A 1 124 ? 3.667 9.609 -5.530 1.00 96.69 124 PHE A O 1
ATOM 1042 N N . LYS A 1 125 ? 1.455 9.912 -5.767 1.00 95.81 125 LYS A N 1
ATOM 1043 C CA . LYS A 1 125 ? 1.514 11.351 -5.489 1.00 95.81 125 LYS A CA 1
ATOM 1044 C C . LYS A 1 125 ? 2.027 11.640 -4.083 1.00 95.81 125 LYS A C 1
ATOM 1046 O O . LYS A 1 125 ? 2.890 12.504 -3.938 1.00 95.81 125 LYS A O 1
ATOM 1051 N N . ILE A 1 126 ? 1.551 10.918 -3.067 1.00 97.31 126 ILE A N 1
ATOM 1052 C CA . ILE A 1 126 ? 2.060 11.069 -1.697 1.00 97.31 126 ILE A CA 1
ATOM 1053 C C . ILE A 1 126 ? 3.554 10.736 -1.647 1.00 97.31 126 ILE A C 1
ATOM 1055 O O . ILE A 1 126 ? 4.333 11.544 -1.143 1.00 97.31 126 ILE A O 1
ATOM 1059 N N . ARG A 1 127 ? 3.978 9.617 -2.250 1.00 96.31 127 ARG A N 1
ATOM 1060 C CA . ARG A 1 127 ? 5.397 9.232 -2.317 1.00 96.31 127 ARG A CA 1
ATOM 1061 C C . ARG A 1 127 ? 6.272 10.310 -2.965 1.00 96.31 127 ARG A C 1
ATOM 1063 O O . ARG A 1 127 ? 7.347 10.618 -2.448 1.00 96.31 127 ARG A O 1
ATOM 1070 N N . LYS A 1 128 ? 5.833 10.899 -4.083 1.00 95.12 128 LYS A N 1
ATOM 1071 C CA . LYS A 1 128 ? 6.632 11.878 -4.838 1.00 95.12 128 LYS A CA 1
ATOM 1072 C C . LYS A 1 128 ? 6.620 13.275 -4.232 1.00 95.12 128 LYS A C 1
ATOM 1074 O O . LYS A 1 128 ? 7.685 13.898 -4.158 1.00 95.12 128 LYS A O 1
ATOM 1079 N N . TYR A 1 129 ? 5.442 13.771 -3.860 1.00 96.12 129 TYR A N 1
ATOM 1080 C CA . TYR A 1 129 ? 5.217 15.180 -3.527 1.00 96.12 129 TYR A CA 1
ATOM 1081 C C . TYR A 1 129 ? 5.115 15.435 -2.019 1.00 96.12 129 TYR A C 1
ATOM 1083 O O . TYR A 1 129 ? 5.535 16.496 -1.569 1.00 96.12 129 TYR A O 1
ATOM 1091 N N . ASN A 1 130 ? 4.683 14.452 -1.225 1.00 95.94 130 ASN A N 1
ATOM 1092 C CA . ASN A 1 130 ? 4.589 14.552 0.237 1.00 95.94 130 ASN A CA 1
ATOM 1093 C C . ASN A 1 130 ? 5.671 13.684 0.897 1.00 95.94 130 ASN A C 1
ATOM 1095 O O . ASN A 1 130 ? 5.395 12.822 1.734 1.00 95.94 130 ASN A O 1
ATOM 1099 N N . ARG A 1 131 ? 6.925 13.902 0.483 1.00 94.56 131 ARG A N 1
ATOM 1100 C CA . ARG A 1 131 ? 8.061 13.024 0.810 1.00 94.56 131 ARG A CA 1
ATOM 1101 C C . ARG A 1 131 ? 8.281 12.841 2.306 1.00 94.56 131 ARG A C 1
ATOM 1103 O O . ARG A 1 131 ? 8.648 11.746 2.713 1.00 94.56 131 ARG A O 1
ATOM 1110 N N . ASP A 1 132 ? 8.071 13.878 3.109 1.00 97.25 132 ASP A N 1
ATOM 1111 C CA . ASP A 1 132 ? 8.307 13.806 4.554 1.00 97.25 132 ASP A CA 1
ATOM 1112 C C . ASP A 1 132 ? 7.263 12.939 5.254 1.00 97.25 132 ASP A C 1
ATOM 1114 O O . ASP A 1 132 ? 7.618 12.088 6.068 1.00 97.25 132 ASP A O 1
ATOM 1118 N N . ASP A 1 133 ? 5.991 13.080 4.875 1.00 97.44 133 ASP A N 1
ATOM 1119 C CA . ASP A 1 133 ? 4.924 12.207 5.360 1.00 97.44 133 ASP A CA 1
ATOM 1120 C C . ASP A 1 133 ? 5.168 10.755 4.931 1.00 97.44 133 ASP A C 1
ATOM 1122 O O . ASP A 1 133 ? 5.092 9.849 5.759 1.00 97.44 133 ASP A O 1
ATOM 1126 N N . TYR A 1 134 ? 5.519 10.531 3.659 1.00 98.31 134 TYR A N 1
ATOM 1127 C CA . TYR A 1 134 ? 5.835 9.193 3.158 1.00 98.31 134 TYR A CA 1
ATOM 1128 C C . TYR A 1 134 ? 7.008 8.569 3.925 1.00 98.31 134 TYR A C 1
ATOM 1130 O O . TYR A 1 134 ? 6.888 7.462 4.443 1.00 98.31 134 TYR A O 1
ATOM 1138 N N . LYS A 1 135 ? 8.125 9.293 4.072 1.00 98.06 135 LYS A N 1
ATOM 1139 C CA . LYS A 1 135 ? 9.293 8.827 4.836 1.00 98.06 135 LYS A CA 1
ATOM 1140 C C . LYS A 1 135 ? 8.935 8.517 6.284 1.00 98.06 135 LYS A C 1
ATOM 1142 O O . LYS A 1 135 ? 9.377 7.503 6.811 1.00 98.06 135 LYS A O 1
ATOM 1147 N N . LYS A 1 136 ? 8.129 9.365 6.927 1.00 98.31 136 LYS A N 1
ATOM 1148 C CA . LYS A 1 136 ? 7.690 9.155 8.310 1.00 98.31 136 LYS A CA 1
ATOM 1149 C C . LYS A 1 136 ? 6.865 7.875 8.454 1.00 98.31 136 LYS A C 1
ATOM 1151 O O . LYS A 1 136 ? 7.077 7.140 9.416 1.00 98.31 136 LYS A O 1
ATOM 1156 N N . LEU A 1 137 ? 5.969 7.594 7.505 1.00 98.56 137 LEU A N 1
ATOM 1157 C CA . LEU A 1 137 ? 5.210 6.341 7.469 1.00 98.56 137 LEU A CA 1
ATOM 1158 C C . LEU A 1 137 ? 6.134 5.134 7.289 1.00 98.56 137 LEU A C 1
ATOM 1160 O O . LEU A 1 137 ? 6.058 4.207 8.089 1.00 98.56 137 LEU A O 1
ATOM 1164 N N . VAL A 1 138 ? 7.050 5.175 6.315 1.00 98.00 138 VAL A N 1
ATOM 1165 C CA . VAL A 1 138 ? 7.991 4.070 6.061 1.00 98.00 138 VAL A CA 1
ATOM 1166 C C . VAL A 1 138 ? 8.854 3.782 7.290 1.00 98.00 138 VAL A C 1
ATOM 1168 O O . VAL A 1 138 ? 8.929 2.632 7.707 1.00 98.00 138 VAL A O 1
ATOM 1171 N N . ILE A 1 139 ? 9.434 4.810 7.920 1.00 97.88 139 ILE A N 1
ATOM 1172 C CA . ILE A 1 139 ? 10.269 4.659 9.125 1.00 97.88 139 ILE A CA 1
ATOM 1173 C C . ILE A 1 139 ? 9.453 4.111 10.303 1.00 97.88 139 ILE A C 1
ATOM 1175 O O . ILE A 1 139 ? 9.937 3.276 11.063 1.00 97.88 139 ILE A O 1
ATOM 1179 N N . SER A 1 140 ? 8.221 4.595 10.492 1.00 97.81 140 SER A N 1
ATOM 1180 C CA . SER A 1 140 ? 7.344 4.096 11.558 1.00 97.81 140 SER A CA 1
ATOM 1181 C C . SER A 1 140 ? 6.959 2.631 11.324 1.00 97.81 140 SER A C 1
ATOM 1183 O O . SER A 1 140 ? 6.952 1.836 12.262 1.00 97.81 140 SER A O 1
ATOM 1185 N N . CYS A 1 141 ? 6.716 2.255 10.065 1.00 96.19 141 CYS A N 1
ATOM 1186 C CA . CYS A 1 141 ? 6.475 0.873 9.677 1.00 96.19 141 CYS A CA 1
ATOM 1187 C C . CYS A 1 141 ? 7.699 0.004 9.954 1.00 96.19 141 CYS A C 1
ATOM 1189 O O . CYS A 1 141 ? 7.571 -1.000 10.634 1.00 96.19 141 CYS A O 1
ATOM 1191 N N . GLU A 1 142 ? 8.880 0.409 9.492 1.00 93.88 142 GLU A N 1
ATOM 1192 C CA . GLU A 1 142 ? 10.133 -0.328 9.678 1.00 93.88 142 GLU A CA 1
ATOM 1193 C C . GLU A 1 142 ? 10.398 -0.639 11.154 1.00 93.88 142 GLU A C 1
ATOM 1195 O O . GLU A 1 142 ? 10.517 -1.804 11.520 1.00 93.88 142 GLU A O 1
ATOM 1200 N N . LYS A 1 143 ? 10.324 0.374 12.026 1.00 94.88 143 LYS A N 1
ATOM 1201 C CA . LYS A 1 143 ? 10.458 0.194 13.482 1.00 94.88 143 LYS A CA 1
ATOM 1202 C C . LYS A 1 143 ? 9.423 -0.753 14.075 1.00 94.88 143 LYS A C 1
ATOM 1204 O O . LYS A 1 143 ? 9.704 -1.442 15.049 1.00 94.88 143 LYS A O 1
ATOM 1209 N N . PHE A 1 144 ? 8.203 -0.741 13.544 1.00 94.00 144 PHE A N 1
ATOM 1210 C CA . PHE A 1 144 ? 7.167 -1.670 13.972 1.00 94.00 144 PHE A CA 1
ATOM 1211 C C . PHE A 1 144 ? 7.510 -3.105 13.557 1.00 94.00 144 PHE A C 1
ATOM 1213 O O . PHE A 1 144 ? 7.438 -3.992 14.402 1.00 94.00 144 PHE A O 1
ATOM 1220 N N . LEU A 1 145 ? 7.930 -3.331 12.307 1.00 89.38 145 LEU A N 1
ATOM 1221 C CA . LEU A 1 145 ? 8.274 -4.669 11.813 1.00 89.38 145 LEU A CA 1
ATOM 1222 C C . LEU A 1 145 ? 9.498 -5.258 12.535 1.00 89.38 145 LEU A C 1
ATOM 1224 O O . LEU A 1 145 ? 9.548 -6.468 12.715 1.00 89.38 145 LEU A O 1
ATOM 1228 N N . GLU A 1 146 ? 10.446 -4.425 12.978 1.00 88.50 146 GLU A N 1
ATOM 1229 C CA . GLU A 1 146 ? 11.631 -4.854 13.744 1.00 88.50 146 GLU A CA 1
ATOM 1230 C C . GLU A 1 146 ? 11.294 -5.490 15.101 1.00 88.50 146 GLU A C 1
ATOM 1232 O O . GLU A 1 146 ? 12.038 -6.341 15.587 1.00 88.50 146 GLU A O 1
ATOM 1237 N N . VAL A 1 147 ? 10.200 -5.060 15.737 1.00 89.06 147 VAL A N 1
ATOM 1238 C CA . VAL A 1 147 ? 9.829 -5.492 17.099 1.00 89.06 147 VAL A CA 1
ATOM 1239 C C . VAL A 1 147 ? 8.559 -6.336 17.140 1.00 89.06 147 VAL A C 1
ATOM 1241 O O . VAL A 1 147 ? 8.226 -6.897 18.185 1.00 89.06 147 VAL A O 1
ATOM 1244 N N . TYR A 1 148 ? 7.814 -6.394 16.036 1.00 88.06 148 TYR A N 1
ATOM 1245 C CA . TYR A 1 148 ? 6.583 -7.161 15.952 1.00 88.06 148 TYR A CA 1
ATOM 1246 C C . TYR A 1 148 ? 6.889 -8.652 15.804 1.00 88.06 148 TYR A C 1
ATOM 1248 O O . TYR A 1 148 ? 7.620 -9.068 14.909 1.00 88.06 148 TYR A O 1
ATOM 1256 N N . ASN A 1 149 ? 6.301 -9.461 16.684 1.00 84.50 149 ASN A N 1
ATOM 1257 C CA . ASN A 1 149 ? 6.403 -10.911 16.607 1.00 84.50 149 ASN A CA 1
ATOM 1258 C C . ASN A 1 149 ? 5.242 -11.452 15.766 1.00 84.50 149 ASN A C 1
ATOM 1260 O O . ASN A 1 149 ? 4.101 -11.458 16.233 1.00 84.50 149 ASN A O 1
ATOM 1264 N N . TYR A 1 150 ? 5.537 -11.857 14.533 1.00 78.19 150 TYR A N 1
ATOM 1265 C CA . TYR A 1 150 ? 4.541 -12.370 13.596 1.00 78.19 150 TYR A CA 1
ATOM 1266 C C . TYR A 1 150 ? 3.976 -13.708 14.072 1.00 78.19 150 TYR A C 1
ATOM 1268 O O . TYR A 1 150 ? 4.705 -14.570 14.563 1.00 78.19 150 TYR A O 1
ATOM 1276 N N . ASN A 1 151 ? 2.670 -13.893 13.891 1.00 68.94 151 ASN A N 1
ATOM 1277 C CA . ASN A 1 151 ? 1.999 -15.161 14.172 1.00 68.94 151 ASN A CA 1
ATOM 1278 C C . ASN A 1 151 ? 2.226 -16.205 13.072 1.00 68.94 151 ASN A C 1
ATOM 1280 O O . ASN A 1 151 ? 2.004 -17.393 13.302 1.00 68.94 151 ASN A O 1
ATOM 1284 N N . SER A 1 152 ? 2.651 -15.772 11.884 1.00 61.91 152 SER A N 1
ATOM 1285 C CA . SER A 1 152 ? 3.025 -16.646 10.774 1.00 61.91 152 SER A CA 1
ATOM 1286 C C . SER A 1 152 ? 4.549 -16.681 10.613 1.00 61.91 152 SER A C 1
ATOM 1288 O O . SER A 1 152 ? 5.218 -15.661 10.757 1.00 61.91 152 SER A O 1
ATOM 1290 N N . GLU A 1 153 ? 5.113 -17.844 10.258 1.00 55.59 153 GLU A N 1
ATOM 1291 C CA . GLU A 1 153 ? 6.546 -18.001 9.906 1.00 55.59 153 GLU A CA 1
ATOM 1292 C C . GLU A 1 153 ? 6.929 -17.262 8.604 1.00 55.59 153 GLU A C 1
ATOM 1294 O O . GLU A 1 153 ? 8.064 -17.305 8.129 1.00 55.59 153 GLU A O 1
ATOM 1299 N N . ILE A 1 154 ? 5.963 -16.573 8.006 1.00 56.44 154 ILE A N 1
ATOM 1300 C CA . ILE A 1 154 ? 6.008 -15.944 6.700 1.00 56.44 154 ILE A CA 1
ATOM 1301 C C . ILE A 1 154 ? 6.612 -14.533 6.838 1.00 56.44 154 ILE A C 1
ATOM 1303 O O . ILE A 1 154 ? 5.961 -13.500 6.673 1.00 56.44 154 ILE A O 1
ATOM 1307 N N . TYR A 1 155 ? 7.913 -14.494 7.129 1.00 55.69 155 TYR A N 1
ATOM 1308 C CA . TYR A 1 155 ? 8.735 -13.293 6.986 1.00 55.69 155 TYR A CA 1
ATOM 1309 C C . TYR A 1 155 ? 9.505 -13.349 5.666 1.00 55.69 155 TYR A C 1
ATOM 1311 O O . TYR A 1 155 ? 10.572 -13.959 5.562 1.00 55.69 155 TYR A O 1
ATOM 1319 N N . TRP A 1 156 ? 8.951 -12.738 4.621 1.00 63.25 156 TRP A N 1
ATOM 1320 C CA . TRP A 1 156 ? 9.550 -12.774 3.289 1.00 63.25 156 TRP A CA 1
ATOM 1321 C C . TRP A 1 156 ? 10.373 -11.516 3.022 1.00 63.25 156 TRP A C 1
ATOM 1323 O O . TRP A 1 156 ? 9.805 -10.517 2.596 1.00 63.25 156 TRP A O 1
ATOM 1333 N N . GLY A 1 157 ? 11.690 -11.594 3.259 1.00 64.06 157 GLY A N 1
ATOM 1334 C CA . GLY A 1 157 ? 12.720 -10.668 2.757 1.00 64.06 157 GLY A CA 1
ATOM 1335 C C . GLY A 1 157 ? 12.544 -9.183 3.111 1.00 64.06 157 GLY A C 1
ATOM 1336 O O . GLY A 1 157 ? 11.537 -8.549 2.817 1.00 64.06 157 GLY A O 1
ATOM 1337 N N . ASN A 1 158 ? 13.580 -8.552 3.660 1.00 79.19 158 ASN A N 1
ATOM 1338 C CA . ASN A 1 158 ? 13.491 -7.121 3.983 1.00 79.19 158 ASN A CA 1
ATOM 1339 C C . ASN A 1 158 ? 13.584 -6.218 2.758 1.00 79.19 158 ASN A C 1
ATOM 1341 O O . ASN A 1 158 ? 13.053 -5.103 2.770 1.00 79.19 158 ASN A O 1
ATOM 1345 N N . ILE A 1 159 ? 14.256 -6.696 1.712 1.00 89.88 159 ILE A N 1
ATOM 1346 C CA . ILE A 1 159 ? 14.603 -5.915 0.530 1.00 89.88 159 ILE A CA 1
ATOM 1347 C C . ILE A 1 159 ? 14.163 -6.606 -0.761 1.00 89.88 159 ILE A C 1
ATOM 1349 O O . ILE A 1 159 ? 14.098 -7.831 -0.851 1.00 89.88 159 ILE A O 1
ATOM 1353 N N . ALA A 1 160 ? 13.909 -5.794 -1.786 1.00 88.94 160 ALA A N 1
ATOM 1354 C CA . ALA A 1 160 ? 13.377 -6.249 -3.068 1.00 88.94 160 ALA A CA 1
ATOM 1355 C C . ALA A 1 160 ? 14.275 -7.282 -3.771 1.00 88.94 160 ALA A C 1
ATOM 1357 O O . ALA A 1 160 ? 13.776 -8.238 -4.351 1.00 88.94 160 ALA A O 1
ATOM 1358 N N . GLU A 1 161 ? 15.598 -7.112 -3.703 1.00 88.50 161 GLU A N 1
ATOM 1359 C CA . GLU A 1 161 ? 16.555 -8.036 -4.329 1.00 88.50 161 GLU A CA 1
ATOM 1360 C C . GLU A 1 161 ? 16.414 -9.464 -3.783 1.00 88.50 161 GLU A C 1
ATOM 1362 O O . GLU A 1 161 ? 16.366 -10.430 -4.543 1.00 88.50 161 GLU A O 1
ATOM 1367 N N . GLU A 1 162 ? 16.325 -9.597 -2.458 1.00 88.69 162 GLU A N 1
ATOM 1368 C CA . GLU A 1 162 ? 16.204 -10.890 -1.783 1.00 88.69 162 GLU A CA 1
ATOM 1369 C C . GLU A 1 162 ? 14.873 -11.558 -2.114 1.00 88.69 162 GLU A C 1
ATOM 1371 O O . GLU A 1 162 ? 14.848 -12.743 -2.453 1.00 88.69 162 GLU A O 1
ATOM 1376 N N . GLU A 1 163 ? 13.782 -10.791 -2.066 1.00 88.31 163 GLU A N 1
ATOM 1377 C CA . GLU A 1 163 ? 12.449 -11.305 -2.366 1.00 88.31 163 GLU A CA 1
ATOM 1378 C C . GLU A 1 163 ? 12.334 -11.745 -3.832 1.00 88.31 163 GLU A C 1
ATOM 1380 O O . GLU A 1 163 ? 11.864 -12.849 -4.121 1.00 88.31 163 GLU A O 1
ATOM 1385 N N . TRP A 1 164 ? 12.849 -10.934 -4.762 1.00 88.38 164 TRP A N 1
ATOM 1386 C CA . TRP A 1 164 ? 12.879 -11.279 -6.180 1.00 88.38 164 TRP A CA 1
ATOM 1387 C C . TRP A 1 164 ? 13.683 -12.552 -6.436 1.00 88.38 164 TRP A C 1
ATOM 1389 O O . TRP A 1 164 ? 13.194 -13.467 -7.106 1.00 88.38 164 TRP A O 1
ATOM 1399 N N . LYS A 1 165 ? 14.899 -12.631 -5.880 1.00 88.62 165 LYS A N 1
ATOM 1400 C CA . LYS A 1 165 ? 15.789 -13.781 -6.049 1.00 88.62 165 LYS A CA 1
ATOM 1401 C C . LYS A 1 165 ? 15.190 -15.060 -5.490 1.00 88.62 165 LYS A C 1
ATOM 1403 O O . LYS A 1 165 ? 15.337 -16.109 -6.112 1.00 88.62 165 LYS A O 1
ATOM 1408 N N . ARG A 1 166 ? 14.503 -14.984 -4.351 1.00 86.81 166 ARG A N 1
ATOM 1409 C CA . ARG A 1 166 ? 13.831 -16.129 -3.729 1.00 86.81 166 ARG A CA 1
ATOM 1410 C C . ARG A 1 166 ? 12.728 -16.706 -4.620 1.00 86.81 166 ARG A C 1
ATOM 1412 O O . ARG A 1 166 ? 12.599 -17.922 -4.697 1.00 86.81 166 ARG A O 1
ATOM 1419 N N . ILE A 1 167 ? 11.938 -15.854 -5.275 1.00 85.88 167 ILE A N 1
ATOM 1420 C CA . ILE A 1 167 ? 10.793 -16.282 -6.097 1.00 85.88 167 ILE A CA 1
ATOM 1421 C C . ILE A 1 167 ? 11.235 -16.709 -7.498 1.00 85.88 167 ILE A C 1
ATOM 1423 O O . ILE A 1 167 ? 10.829 -17.760 -7.989 1.00 85.88 167 ILE A O 1
ATOM 1427 N N . ASN A 1 168 ? 12.083 -15.907 -8.140 1.00 85.38 168 ASN A N 1
ATOM 1428 C CA . ASN A 1 168 ? 12.433 -16.077 -9.551 1.00 85.38 168 ASN A CA 1
ATOM 1429 C C . ASN A 1 168 ? 13.732 -16.863 -9.768 1.00 85.38 168 ASN A C 1
ATOM 1431 O O . ASN A 1 168 ? 14.080 -17.171 -10.906 1.00 85.38 168 ASN A O 1
ATOM 1435 N N . ASN A 1 169 ? 14.460 -17.190 -8.694 1.00 89.88 169 ASN A N 1
ATOM 1436 C CA . ASN A 1 169 ? 15.764 -17.859 -8.738 1.00 89.88 169 ASN A CA 1
ATOM 1437 C C . ASN A 1 169 ? 16.809 -17.119 -9.600 1.00 89.88 169 ASN A C 1
ATOM 1439 O O . ASN A 1 169 ? 17.717 -17.735 -10.160 1.00 89.88 169 ASN A O 1
ATOM 1443 N N . CYS A 1 170 ? 16.706 -15.790 -9.705 1.00 88.62 170 CYS A N 1
ATOM 1444 C CA . CYS A 1 170 ? 17.622 -14.936 -10.462 1.00 88.62 170 CYS A CA 1
ATOM 1445 C C . CYS A 1 170 ? 17.777 -13.549 -9.802 1.00 88.62 170 CYS A C 1
ATOM 1447 O O . CYS A 1 170 ? 16.926 -13.173 -9.002 1.00 88.62 170 CYS A O 1
ATOM 1449 N N . PRO A 1 171 ? 18.848 -12.783 -10.087 1.00 89.06 171 PRO A N 1
ATOM 1450 C CA . PRO A 1 171 ? 18.981 -11.407 -9.595 1.00 89.06 171 PRO A CA 1
ATOM 1451 C C . PRO A 1 171 ? 17.866 -10.490 -10.111 1.00 89.06 171 PRO A C 1
ATOM 1453 O O . PRO A 1 171 ? 17.312 -10.737 -11.189 1.00 89.06 171 PRO A O 1
ATOM 1456 N N . LEU A 1 172 ? 17.573 -9.412 -9.381 1.00 86.81 172 LEU A N 1
ATOM 1457 C CA . LEU A 1 172 ? 16.622 -8.404 -9.847 1.00 86.81 172 LEU A CA 1
ATOM 1458 C C . LEU A 1 172 ? 17.159 -7.737 -11.128 1.00 86.81 172 LEU A C 1
ATOM 1460 O O . LEU A 1 172 ? 18.295 -7.251 -11.148 1.00 86.81 172 LEU A O 1
ATOM 1464 N N . PRO A 1 173 ? 16.368 -7.678 -12.214 1.00 86.25 173 PRO A N 1
ATOM 1465 C CA . PRO A 1 173 ? 16.768 -6.990 -13.431 1.00 86.25 173 PRO A CA 1
ATOM 1466 C C . PRO A 1 173 ? 17.038 -5.505 -13.175 1.00 86.25 173 PRO A C 1
ATOM 1468 O O . PRO A 1 173 ? 16.303 -4.845 -12.442 1.00 86.25 173 PRO A O 1
ATOM 1471 N N . GLN A 1 174 ? 18.054 -4.951 -13.842 1.00 84.81 174 GLN A N 1
ATOM 1472 C CA . GLN A 1 174 ? 18.356 -3.516 -13.751 1.00 84.81 174 GLN A CA 1
ATOM 1473 C C . GLN A 1 174 ? 17.221 -2.649 -14.312 1.00 84.81 174 GLN A C 1
ATOM 1475 O O . GLN A 1 174 ? 16.926 -1.590 -13.760 1.00 84.81 174 GLN A O 1
ATOM 1480 N N . ASP A 1 175 ? 16.571 -3.107 -15.385 1.00 86.12 175 ASP A N 1
ATOM 1481 C CA . ASP A 1 175 ? 15.427 -2.434 -15.994 1.00 86.12 175 ASP A CA 1
ATOM 1482 C C . ASP A 1 175 ? 14.127 -3.212 -15.747 1.00 86.12 175 ASP A C 1
ATOM 1484 O O . ASP A 1 175 ? 13.647 -3.970 -16.592 1.00 86.12 175 ASP A O 1
ATOM 1488 N N . ILE A 1 176 ? 13.531 -2.993 -14.576 1.00 84.12 176 ILE A N 1
ATOM 1489 C CA . ILE A 1 176 ? 12.212 -3.539 -14.221 1.00 84.12 176 ILE A CA 1
ATOM 1490 C C . ILE A 1 176 ? 11.060 -2.931 -15.040 1.00 84.12 176 ILE A C 1
ATOM 1492 O O . ILE A 1 176 ? 9.970 -3.501 -15.075 1.00 84.12 176 ILE A O 1
ATOM 1496 N N . SER A 1 177 ? 11.269 -1.789 -15.708 1.00 82.50 177 SER A N 1
ATOM 1497 C CA . SER A 1 177 ? 10.226 -1.158 -16.527 1.00 82.50 177 SER A CA 1
ATOM 1498 C C . SER A 1 177 ? 9.976 -1.925 -17.826 1.00 82.50 177 SER A C 1
ATOM 1500 O O . SER A 1 177 ? 8.856 -1.916 -18.332 1.00 82.50 177 SER A O 1
ATOM 1502 N N . SER A 1 178 ? 10.971 -2.682 -18.301 1.00 82.50 178 SER A N 1
ATOM 1503 C CA . SER A 1 178 ? 10.856 -3.563 -19.472 1.00 82.50 178 SER A CA 1
ATOM 1504 C C . SER A 1 178 ? 9.771 -4.647 -19.343 1.00 82.50 178 SER A C 1
ATOM 1506 O O . SER A 1 178 ? 9.287 -5.151 -20.356 1.00 82.50 178 SER A O 1
ATOM 1508 N N . TYR A 1 179 ? 9.335 -4.959 -18.117 1.00 82.50 179 TYR A N 1
ATOM 1509 C CA . TYR A 1 179 ? 8.261 -5.918 -17.826 1.00 82.50 179 TYR A CA 1
ATOM 1510 C C . TYR A 1 179 ? 6.851 -5.310 -17.924 1.00 82.50 179 TYR A C 1
ATOM 1512 O O . TYR A 1 179 ? 5.860 -6.020 -17.755 1.00 82.50 179 TYR A O 1
ATOM 1520 N N . CYS A 1 180 ? 6.740 -4.002 -18.177 1.00 84.38 180 CYS A N 1
ATOM 1521 C CA . CYS A 1 180 ? 5.475 -3.272 -18.142 1.00 84.38 180 CYS A CA 1
ATOM 1522 C C . CYS A 1 180 ? 4.973 -2.895 -19.546 1.00 84.38 180 CYS A C 1
ATOM 1524 O O . CYS A 1 180 ? 5.765 -2.554 -20.429 1.00 84.38 180 CYS A O 1
ATOM 1526 N N . PRO A 1 181 ? 3.646 -2.856 -19.770 1.00 87.81 181 PRO A N 1
ATOM 1527 C CA . PRO A 1 181 ? 3.083 -2.322 -21.003 1.00 87.81 181 PRO A CA 1
ATOM 1528 C C . PRO A 1 181 ? 3.476 -0.854 -21.228 1.00 87.81 181 PRO A C 1
ATOM 1530 O O . PRO A 1 181 ? 3.457 -0.046 -20.298 1.00 87.81 181 PRO A O 1
ATOM 1533 N N . LYS A 1 182 ? 3.730 -0.467 -22.487 1.00 89.25 182 LYS A N 1
ATOM 1534 C CA . LYS A 1 182 ? 4.133 0.910 -22.853 1.00 89.25 182 LYS A CA 1
ATOM 1535 C C . LYS A 1 182 ? 3.192 1.989 -22.313 1.00 89.25 182 LYS A C 1
ATOM 1537 O O . LYS A 1 182 ? 3.657 2.997 -21.795 1.00 89.25 182 LYS A O 1
ATOM 1542 N N . TRP A 1 183 ? 1.880 1.755 -22.378 1.00 88.75 183 TRP A N 1
ATOM 1543 C CA . TRP A 1 183 ? 0.878 2.712 -21.896 1.00 88.75 183 TRP A CA 1
ATOM 1544 C C . TRP A 1 183 ? 1.025 3.007 -20.395 1.00 88.75 183 TRP A C 1
ATOM 1546 O O . TRP A 1 183 ? 0.769 4.126 -19.951 1.00 88.75 183 TRP A O 1
ATOM 1556 N N . LEU A 1 184 ? 1.451 2.014 -19.608 1.00 89.44 184 LEU A N 1
ATOM 1557 C CA . LEU A 1 184 ? 1.643 2.155 -18.170 1.00 89.44 184 LEU A CA 1
ATOM 1558 C C . LEU A 1 184 ? 2.886 2.998 -17.883 1.00 89.44 184 LEU A C 1
ATOM 1560 O O . LEU A 1 184 ? 2.839 3.915 -17.063 1.00 89.44 184 LEU A O 1
ATOM 1564 N N . ILE A 1 185 ? 3.968 2.730 -18.618 1.00 89.25 185 ILE A N 1
ATOM 1565 C CA . ILE A 1 185 ? 5.206 3.515 -18.583 1.00 89.25 185 ILE A CA 1
ATOM 1566 C C . ILE A 1 185 ? 4.906 4.977 -18.921 1.00 89.25 185 ILE A C 1
ATOM 1568 O O . ILE A 1 185 ? 5.248 5.872 -18.154 1.00 89.25 185 ILE A O 1
ATOM 1572 N N . GLU A 1 186 ? 4.195 5.237 -20.017 1.00 88.94 186 GLU A N 1
ATOM 1573 C CA . GLU A 1 186 ? 3.815 6.591 -20.437 1.00 88.94 186 GLU A CA 1
ATOM 1574 C C . GLU A 1 186 ? 2.963 7.320 -19.389 1.00 88.94 186 GLU A C 1
ATOM 1576 O O . GLU A 1 186 ? 3.184 8.509 -19.133 1.00 88.94 186 GLU A O 1
ATOM 1581 N N . LYS A 1 187 ? 2.022 6.610 -18.752 1.00 87.56 187 LYS A N 1
ATOM 1582 C CA . LYS A 1 187 ? 1.149 7.161 -17.708 1.00 87.56 187 LYS A CA 1
ATOM 1583 C C . LYS A 1 187 ? 1.933 7.572 -16.461 1.00 87.56 187 LYS A C 1
ATOM 1585 O O . LYS A 1 187 ? 1.682 8.652 -15.925 1.00 87.56 187 LYS A O 1
ATOM 1590 N N . TYR A 1 188 ? 2.867 6.736 -16.001 1.00 87.06 188 TYR A N 1
ATOM 1591 C CA . TYR A 1 188 ? 3.532 6.926 -14.709 1.00 87.06 188 TYR A CA 1
ATOM 1592 C C . TYR A 1 188 ? 4.952 7.507 -14.777 1.00 87.06 188 TYR A C 1
ATOM 1594 O O . TYR A 1 188 ? 5.431 7.992 -13.759 1.00 87.06 188 TYR A O 1
ATOM 1602 N N . ASN A 1 189 ? 5.585 7.610 -15.952 1.00 82.88 189 ASN A N 1
ATOM 1603 C CA . ASN A 1 189 ? 6.925 8.210 -16.108 1.00 82.88 189 ASN A CA 1
ATOM 1604 C C . ASN A 1 189 ? 7.025 9.686 -15.685 1.00 82.88 189 ASN A C 1
ATOM 1606 O O . ASN A 1 189 ? 8.124 10.211 -15.517 1.00 82.88 189 ASN A O 1
ATOM 1610 N N . LYS A 1 190 ? 5.893 10.387 -15.566 1.00 72.38 190 LYS A N 1
ATOM 1611 C CA . LYS A 1 190 ? 5.839 11.802 -15.158 1.00 72.38 190 LYS A CA 1
ATOM 1612 C C . LYS A 1 190 ? 5.514 11.983 -13.672 1.00 72.38 190 LYS A C 1
ATOM 1614 O O . LYS A 1 190 ? 5.612 13.101 -13.153 1.00 72.38 190 LYS A O 1
ATOM 1619 N N . ILE A 1 191 ? 5.132 10.904 -12.991 1.00 68.62 191 ILE A N 1
ATOM 1620 C CA . ILE A 1 191 ? 4.856 10.837 -11.545 1.00 68.62 191 ILE A CA 1
ATOM 1621 C C . ILE A 1 191 ? 6.100 10.287 -10.842 1.00 68.62 191 ILE A C 1
ATOM 1623 O O . ILE A 1 191 ? 6.073 10.116 -9.618 1.00 68.62 191 ILE A O 1
#

pLDDT: mean 86.36, std 13.37, range [40.66, 98.56]

Secondary structure (DSSP, 8-state):
----GGGTT--EEPPPHHHHHHHHTTT--EEEEE--TT--S-EEETTEEEEE--S--GGGTSTTT---BHHHHHHHHHHHHHHHHHTT---S--TTS-------S-HHHHHHSHHHHHHHHHHHHHHHH-HHHHHHHHHHHHHHHHH---SSS----SBHHHHHHHHHSSPPPS-GGGGS-HHHHHHHTT-

Sequence (191 aa):
MDIPKAMQGLNFVKPPREFVDFAKRYGVENVVFVDDERCERSLRFNNNIFIKITGHWDVYILFPIQAKTFSEVITLRFLHEVGHVYHKHRGSLNDTEKLNITYTSDPWRDTFTGDEGEAWFFAFKIRKYNRDDYKKLVISCEKFLEVYNYNSEIYWGNIAEEEWKRINNCPLPQDISSYCPKWLIEKYNKI